Protein AF-A0A8T6FX88-F1 (afdb_monomer_lite)

pLDDT: mean 84.79, std 11.05, range [47.62, 97.31]

Foldseek 3Di:
DPPPDQAAAEAAALQLVVQLLLCVVVVHDPPDGHALVSSLVSSQVSLVLVQVLCVPLVVHHSVSYAYQHAHLQCLLVQVDPPQPDQDQRPRNRDQQADVVQAGSYPGHPVRGRFGNHNNRSLVVLLCCQVVVLDQEEEAEDLPDPPSSSVSRRVSNLVSCLVHHDPNRWYKHWDPPDPPDDFAPDKDFDPCLPSVVVSVVSCCVNSNCPPPPPDPPVCSGMTGIHTDPSNDDD

Sequence (233 aa):
KQDGKRVVIVYVTNGDAQTDVARALAELPANATPTPRQYLDGASVLQELALQVARSALGMEPEDVIFLSYSDGALHALTAEAPDEVVRSPYTEKDGLFDAGITPYRIARSGQGVPYSFNAILHDLNDVLVELNPSEIYLPSPASTDETVAAAGRLIARSLREVAPREARVFIYLQALEGQPSPDRRVPVTDPAAKQRALDMYAARIGRAGWPNLPAALLEEEGFWEFDYTRPM

Radius of gyration: 17.64 Å; chains: 1; bounding box: 46×43×43 Å

Structure (mmCIF, N/CA/C/O backbone):
data_AF-A0A8T6FX88-F1
#
_entry.id   AF-A0A8T6FX88-F1
#
loop_
_atom_site.group_PDB
_atom_site.id
_atom_site.type_symbol
_atom_site.label_atom_id
_atom_site.label_alt_id
_atom_site.label_comp_id
_atom_site.label_asym_id
_atom_site.label_entity_id
_atom_site.label_seq_id
_atom_site.pdbx_PDB_ins_code
_atom_site.Cartn_x
_atom_site.Cartn_y
_atom_site.Cartn_z
_atom_site.occupancy
_atom_site.B_iso_or_equiv
_atom_site.auth_seq_id
_atom_site.auth_comp_id
_atom_site.auth_asym_id
_atom_site.auth_atom_id
_atom_site.pdbx_PDB_model_num
ATOM 1 N N . LYS A 1 1 ? 2.200 -0.387 19.356 1.00 57.31 1 LYS A N 1
ATOM 2 C CA . LYS A 1 1 ? 0.928 -0.261 20.126 1.00 57.31 1 LYS A CA 1
ATOM 3 C C . LYS A 1 1 ? 0.728 1.198 20.520 1.00 57.31 1 LYS A C 1
ATOM 5 O O . LYS A 1 1 ? 1.595 1.724 21.204 1.00 57.31 1 LYS A O 1
ATOM 10 N N . GLN A 1 2 ? -0.369 1.833 20.115 1.00 61.84 2 GLN A N 1
ATOM 11 C CA . GLN A 1 2 ? -0.756 3.173 20.588 1.00 61.84 2 GLN A CA 1
ATOM 12 C C . GLN A 1 2 ? -2.042 3.042 21.406 1.00 61.84 2 GLN A C 1
ATOM 14 O O . GLN A 1 2 ? -2.942 2.312 20.999 1.00 61.84 2 GLN A O 1
ATOM 19 N N . ASP A 1 3 ? -2.098 3.659 22.587 1.00 72.06 3 ASP A N 1
ATOM 20 C CA . ASP A 1 3 ? -3.262 3.638 23.492 1.00 72.06 3 ASP A CA 1
ATOM 21 C C . ASP A 1 3 ? -3.831 2.235 23.782 1.00 72.06 3 ASP A C 1
ATOM 23 O O . ASP A 1 3 ? -5.036 2.022 23.889 1.00 72.06 3 ASP A O 1
ATOM 27 N N . GLY A 1 4 ? -2.948 1.234 23.869 1.00 80.25 4 GLY A N 1
ATOM 28 C CA . GLY A 1 4 ? -3.327 -0.165 24.093 1.00 80.25 4 GLY A CA 1
ATOM 29 C C . GLY A 1 4 ? -3.874 -0.896 22.860 1.00 80.25 4 GLY A C 1
ATOM 30 O O . GLY A 1 4 ? -4.076 -2.108 22.928 1.00 80.25 4 GLY A O 1
ATOM 31 N N . LYS A 1 5 ? -4.045 -0.216 21.720 1.00 86.31 5 LYS A N 1
ATOM 32 C CA . LYS A 1 5 ? -4.450 -0.824 20.446 1.00 86.31 5 LYS A CA 1
ATOM 33 C C . LYS A 1 5 ? -3.239 -1.355 19.673 1.00 86.31 5 LYS A C 1
ATOM 35 O O . LYS A 1 5 ? -2.158 -0.750 19.652 1.00 86.31 5 LYS A O 1
ATOM 40 N N . ARG A 1 6 ? -3.426 -2.504 19.019 1.00 91.81 6 ARG A N 1
ATOM 41 C CA . ARG A 1 6 ? -2.524 -2.998 17.972 1.00 91.81 6 ARG A CA 1
ATOM 42 C C . ARG A 1 6 ? -2.948 -2.354 16.654 1.00 91.81 6 ARG A C 1
ATOM 44 O O . ARG A 1 6 ? -4.130 -2.358 16.334 1.00 91.81 6 ARG A O 1
ATOM 51 N N . VAL A 1 7 ? -1.988 -1.795 15.930 1.00 92.56 7 VAL A N 1
ATOM 52 C CA . VAL A 1 7 ? -2.186 -1.217 14.598 1.00 92.56 7 VAL A CA 1
ATOM 53 C C . VAL A 1 7 ? -1.357 -2.055 13.646 1.00 92.56 7 VAL A C 1
ATOM 55 O O . VAL A 1 7 ? -0.213 -2.349 13.972 1.00 92.56 7 VAL A O 1
ATOM 58 N N . VAL A 1 8 ? -1.934 -2.438 12.512 1.00 95.44 8 VAL A N 1
ATOM 59 C CA . VAL A 1 8 ? -1.240 -3.172 11.452 1.00 95.44 8 VAL A CA 1
ATOM 60 C C . VAL A 1 8 ? -1.373 -2.367 10.166 1.00 95.44 8 VAL A C 1
ATOM 62 O O . VAL A 1 8 ? -2.465 -1.895 9.850 1.00 95.44 8 VAL A O 1
ATOM 65 N N . ILE A 1 9 ? -0.270 -2.186 9.443 1.00 95.25 9 ILE A N 1
ATOM 66 C CA . ILE A 1 9 ? -0.258 -1.537 8.128 1.00 95.25 9 ILE A CA 1
ATOM 67 C C . ILE A 1 9 ? -0.183 -2.621 7.061 1.00 95.25 9 ILE A C 1
ATOM 69 O O . ILE A 1 9 ? 0.695 -3.480 7.102 1.00 95.25 9 ILE A O 1
ATOM 73 N N . VAL A 1 10 ? -1.085 -2.550 6.086 1.00 95.56 10 VAL A N 1
ATOM 74 C CA . VAL A 1 10 ? -1.126 -3.475 4.954 1.00 95.56 10 VAL A CA 1
ATOM 75 C C . VAL A 1 10 ? -0.853 -2.685 3.682 1.00 95.56 10 VAL A C 1
ATOM 77 O O . VAL A 1 10 ? -1.676 -1.884 3.243 1.00 95.56 10 VAL A O 1
ATOM 80 N N . TYR A 1 11 ? 0.316 -2.910 3.093 1.00 94.69 11 TYR A N 1
ATOM 81 C CA . TYR A 1 11 ? 0.679 -2.387 1.785 1.00 94.69 11 TYR A CA 1
ATOM 82 C C . TYR A 1 11 ? 0.154 -3.336 0.712 1.00 94.69 11 TYR A C 1
ATOM 84 O O . TYR A 1 11 ? 0.596 -4.483 0.607 1.00 94.69 11 TYR A O 1
ATOM 92 N N . VAL A 1 12 ? -0.796 -2.854 -0.090 1.00 93.38 12 VAL A N 1
ATOM 93 C CA . VAL A 1 12 ? -1.315 -3.608 -1.239 1.00 93.38 12 VAL A CA 1
ATOM 94 C C . VAL A 1 12 ? -0.236 -3.727 -2.317 1.00 93.38 12 VAL A C 1
ATOM 96 O O . VAL A 1 12 ? -0.025 -4.810 -2.861 1.00 93.38 12 VAL A O 1
ATOM 99 N N . THR A 1 13 ? 0.485 -2.633 -2.578 1.00 91.56 13 THR A N 1
ATOM 100 C CA . THR A 1 13 ? 1.521 -2.553 -3.612 1.00 91.56 13 THR A CA 1
ATOM 101 C C . THR A 1 13 ? 2.896 -2.308 -3.010 1.00 91.56 13 THR A C 1
ATOM 103 O O . THR A 1 13 ? 3.023 -1.871 -1.866 1.00 91.56 13 THR A O 1
ATOM 106 N N . ASN A 1 14 ? 3.940 -2.571 -3.797 1.00 86.50 14 ASN A N 1
ATOM 107 C CA . ASN A 1 14 ? 5.327 -2.321 -3.392 1.00 86.50 14 ASN A CA 1
ATOM 108 C C . ASN A 1 14 ? 5.906 -1.004 -3.937 1.00 86.50 14 ASN A C 1
ATOM 110 O O . ASN A 1 14 ? 7.107 -0.771 -3.810 1.00 86.50 14 ASN A O 1
ATOM 114 N N . GLY A 1 15 ? 5.085 -0.153 -4.562 1.00 88.00 15 GLY A N 1
ATOM 115 C CA . GLY A 1 15 ? 5.553 1.092 -5.182 1.00 88.00 15 GLY A CA 1
ATOM 116 C C . GLY A 1 15 ? 6.482 0.868 -6.383 1.00 88.00 15 GLY A C 1
ATOM 117 O O . GLY A 1 15 ? 7.340 1.697 -6.677 1.00 88.00 15 GLY A O 1
ATOM 118 N N . ASP A 1 16 ? 6.339 -0.254 -7.087 1.00 89.81 16 ASP A N 1
ATOM 119 C CA . ASP A 1 16 ? 7.186 -0.649 -8.219 1.00 89.81 16 ASP A CA 1
ATOM 120 C C . ASP A 1 16 ? 6.867 0.090 -9.535 1.00 89.81 16 ASP A C 1
ATOM 122 O O . ASP A 1 16 ? 7.450 -0.222 -10.570 1.00 89.81 16 ASP A O 1
ATOM 126 N N . ALA A 1 17 ? 5.988 1.096 -9.494 1.00 91.12 17 ALA A N 1
ATOM 127 C CA . ALA A 1 17 ? 5.728 2.046 -10.580 1.00 91.12 17 ALA A CA 1
ATOM 128 C C . ALA A 1 17 ? 6.376 3.428 -10.349 1.00 91.12 17 ALA A C 1
ATOM 130 O O . ALA A 1 17 ? 6.278 4.323 -11.196 1.00 91.12 17 ALA A O 1
ATOM 131 N N . GLN A 1 18 ? 7.063 3.622 -9.215 1.00 89.81 18 GLN A N 1
ATOM 132 C CA . GLN A 1 18 ? 7.636 4.907 -8.809 1.00 89.81 18 GLN A CA 1
ATOM 133 C C . GLN A 1 18 ? 8.873 5.260 -9.647 1.00 89.81 18 GLN A C 1
ATOM 135 O O . GLN A 1 18 ? 10.020 4.981 -9.292 1.00 89.81 18 GLN A O 1
ATOM 140 N N . THR A 1 19 ? 8.628 5.892 -10.794 1.00 91.00 19 THR A N 1
ATOM 141 C CA . THR A 1 19 ? 9.655 6.182 -11.806 1.00 91.00 19 THR A CA 1
ATOM 142 C C . THR A 1 19 ? 10.763 7.081 -11.269 1.00 91.00 19 THR A C 1
ATOM 144 O O . THR A 1 19 ? 11.933 6.824 -11.545 1.00 91.00 19 THR A O 1
ATOM 147 N N . ASP A 1 20 ? 10.432 8.091 -10.468 1.00 88.19 20 ASP A N 1
ATOM 148 C CA . ASP A 1 20 ? 11.439 8.998 -9.910 1.00 88.19 20 ASP A CA 1
ATOM 149 C C . ASP A 1 20 ? 12.342 8.296 -8.893 1.00 88.19 20 ASP A C 1
ATOM 151 O O . ASP A 1 20 ? 13.548 8.532 -8.882 1.00 88.19 20 ASP A O 1
ATOM 155 N N . VAL A 1 21 ? 11.793 7.356 -8.117 1.00 88.62 21 VAL A N 1
ATOM 156 C CA . VAL A 1 21 ? 12.570 6.504 -7.205 1.00 88.62 21 VAL A CA 1
ATOM 157 C C . VAL A 1 21 ? 13.530 5.622 -7.993 1.00 88.62 21 VAL A C 1
ATOM 159 O O . VAL A 1 21 ? 14.729 5.604 -7.713 1.00 88.62 21 VAL A O 1
ATOM 162 N N . ALA A 1 22 ? 13.019 4.925 -9.010 1.00 91.94 22 ALA A N 1
ATOM 163 C CA . ALA A 1 22 ? 13.824 4.048 -9.851 1.00 91.94 22 ALA A CA 1
ATOM 164 C C . ALA A 1 22 ? 14.934 4.822 -10.586 1.00 91.94 22 ALA A C 1
ATOM 166 O O . ALA A 1 22 ? 16.070 4.353 -10.642 1.00 91.94 22 ALA A O 1
ATOM 167 N N . ARG A 1 23 ? 14.646 6.032 -11.091 1.00 91.62 23 ARG A N 1
ATOM 168 C CA . ARG A 1 23 ? 15.649 6.919 -11.703 1.00 91.62 23 ARG A CA 1
ATOM 169 C C . ARG A 1 23 ? 16.704 7.367 -10.706 1.00 91.62 23 ARG A C 1
ATOM 171 O O . ARG A 1 23 ? 17.888 7.253 -11.006 1.00 91.62 23 ARG A O 1
ATOM 178 N N . ALA A 1 24 ? 16.281 7.874 -9.549 1.00 88.25 24 ALA A N 1
ATOM 179 C CA . ALA A 1 24 ? 17.184 8.415 -8.542 1.00 88.25 24 ALA A CA 1
ATOM 180 C C . ALA A 1 24 ? 18.159 7.347 -8.033 1.00 88.25 24 ALA A C 1
ATOM 182 O O . ALA A 1 24 ? 19.357 7.601 -7.953 1.00 88.25 24 ALA A O 1
ATOM 183 N N . LEU A 1 25 ? 17.665 6.139 -7.748 1.00 89.25 25 LEU A N 1
ATOM 184 C CA . LEU A 1 25 ? 18.497 5.029 -7.273 1.00 89.25 25 LEU A CA 1
ATOM 185 C C . LEU A 1 25 ? 19.465 4.503 -8.333 1.00 89.25 25 LEU A C 1
ATOM 187 O O . LEU A 1 25 ? 20.544 4.031 -7.991 1.00 89.25 25 LEU A O 1
ATOM 191 N N . ALA A 1 26 ? 19.079 4.577 -9.603 1.00 92.25 26 ALA A N 1
ATOM 192 C CA . ALA A 1 26 ? 19.908 4.158 -10.723 1.00 92.25 26 ALA A CA 1
ATOM 193 C C . ALA A 1 26 ? 20.777 5.288 -11.304 1.00 92.25 26 ALA A C 1
ATOM 195 O O . ALA A 1 26 ? 21.390 5.090 -12.353 1.00 92.25 26 ALA A O 1
ATOM 196 N N . GLU A 1 27 ? 20.802 6.461 -10.659 1.00 92.56 27 GLU A N 1
ATOM 197 C CA . GLU A 1 27 ? 21.537 7.656 -11.100 1.00 92.56 27 GLU A CA 1
ATOM 198 C C . GLU A 1 27 ? 21.233 8.043 -12.560 1.00 92.56 27 GLU A C 1
ATOM 200 O O . GLU A 1 27 ? 22.089 8.506 -13.318 1.00 92.56 27 GLU A O 1
ATOM 205 N N . LEU A 1 28 ? 19.982 7.836 -12.974 1.00 91.88 28 LEU A N 1
ATOM 206 C CA . LEU A 1 28 ? 19.544 8.089 -14.337 1.00 91.88 28 LEU A CA 1
ATOM 207 C C . LEU A 1 28 ? 19.217 9.575 -14.561 1.00 91.88 28 LEU A C 1
ATOM 209 O O . LEU A 1 28 ? 18.658 10.232 -13.679 1.00 91.88 28 LEU A O 1
ATOM 213 N N . PRO A 1 29 ? 19.464 10.107 -15.772 1.00 92.38 29 PRO A N 1
ATOM 214 C CA . PRO A 1 29 ? 18.943 11.409 -16.176 1.00 92.38 29 PRO A CA 1
ATOM 215 C C . PRO A 1 29 ? 17.413 11.482 -16.050 1.00 92.38 29 PRO A C 1
ATOM 217 O O . PRO A 1 29 ? 16.716 10.489 -16.260 1.00 92.38 29 PRO A O 1
ATOM 220 N N . ALA A 1 30 ? 16.872 12.679 -15.803 1.00 87.06 30 ALA A N 1
ATOM 221 C CA . ALA A 1 30 ? 15.432 12.891 -15.595 1.00 87.06 30 ALA A CA 1
ATOM 222 C C . ALA A 1 30 ? 14.539 12.402 -16.756 1.00 87.06 30 ALA A C 1
ATOM 224 O O . ALA A 1 30 ? 13.380 12.059 -16.549 1.00 87.06 30 ALA A O 1
ATOM 225 N N . ASN A 1 31 ? 15.070 12.355 -17.980 1.00 91.44 31 ASN A N 1
ATOM 226 C CA . ASN A 1 31 ? 14.366 11.899 -19.179 1.00 91.44 31 ASN A CA 1
ATOM 227 C C . ASN A 1 31 ? 14.639 10.429 -19.547 1.00 91.44 31 ASN A C 1
ATOM 229 O O . ASN A 1 31 ? 14.061 9.934 -20.514 1.00 91.44 31 ASN A O 1
ATOM 233 N N . ALA A 1 32 ? 15.510 9.726 -18.822 1.00 95.44 32 ALA A N 1
ATOM 234 C CA . ALA A 1 32 ? 15.763 8.312 -19.072 1.00 95.44 32 ALA A CA 1
ATOM 235 C C . ALA A 1 32 ? 14.609 7.453 -18.533 1.00 95.44 32 ALA A C 1
ATOM 237 O O . ALA A 1 32 ? 13.958 7.801 -17.549 1.00 95.44 32 ALA A O 1
ATOM 238 N N . THR A 1 33 ? 14.336 6.322 -19.180 1.00 95.69 33 THR A N 1
ATOM 239 C CA . THR A 1 33 ? 13.329 5.360 -18.707 1.00 95.69 33 THR A CA 1
ATOM 240 C C . THR A 1 33 ? 14.034 4.281 -17.888 1.00 95.69 33 THR A C 1
ATOM 242 O O . THR A 1 33 ? 14.961 3.665 -18.423 1.00 95.69 33 THR A O 1
ATOM 245 N N . PRO A 1 34 ? 13.657 4.055 -16.617 1.00 96.81 34 PRO A N 1
ATOM 246 C CA . PRO A 1 34 ? 14.199 2.946 -15.846 1.00 96.81 34 PRO A CA 1
ATOM 247 C C . PRO A 1 34 ? 13.876 1.601 -16.497 1.00 96.81 34 PRO A C 1
ATOM 249 O O . PRO A 1 34 ? 12.818 1.401 -17.087 1.00 96.81 34 PRO A O 1
ATOM 252 N N . THR A 1 35 ? 14.801 0.664 -16.370 1.00 97.31 35 THR A N 1
ATOM 253 C CA . THR A 1 35 ? 14.600 -0.734 -16.746 1.00 97.31 35 THR A CA 1
ATOM 254 C C . THR A 1 35 ? 13.677 -1.435 -15.744 1.00 97.31 35 THR A C 1
ATOM 256 O O . THR A 1 35 ? 13.624 -1.035 -14.576 1.00 97.31 35 THR A O 1
ATOM 259 N N . PRO A 1 36 ? 13.039 -2.554 -16.131 1.00 95.31 36 PRO A N 1
ATOM 260 C CA . PRO A 1 36 ? 12.240 -3.363 -15.210 1.00 95.31 36 PRO A CA 1
ATOM 261 C C . PRO A 1 36 ? 12.973 -3.760 -13.926 1.00 95.31 36 PRO A C 1
ATOM 263 O O . PRO A 1 36 ? 12.398 -3.773 -12.838 1.00 95.31 36 PRO A O 1
ATOM 266 N N . ARG A 1 37 ? 14.281 -4.032 -14.027 1.00 94.62 37 ARG A N 1
ATOM 267 C CA . ARG A 1 37 ? 15.114 -4.349 -12.865 1.00 94.62 37 ARG A CA 1
ATOM 268 C C . ARG A 1 37 ? 15.248 -3.167 -11.904 1.00 94.62 37 ARG A C 1
ATOM 270 O O . ARG A 1 37 ? 15.166 -3.365 -10.700 1.00 94.62 37 ARG A O 1
ATOM 277 N N . GLN A 1 38 ? 15.411 -1.955 -12.424 1.00 95.38 38 GLN A N 1
ATOM 278 C CA . GLN A 1 38 ? 15.554 -0.748 -11.605 1.00 95.38 38 GLN A CA 1
ATOM 279 C C . GLN A 1 38 ? 14.252 -0.391 -10.875 1.00 95.38 38 GLN A C 1
ATOM 281 O O . GLN A 1 38 ? 14.307 0.075 -9.739 1.00 95.38 38 GLN A O 1
ATOM 286 N N . TYR A 1 39 ? 13.088 -0.674 -11.468 1.00 94.81 39 TYR A N 1
ATOM 287 C CA . TYR A 1 39 ? 11.805 -0.584 -10.761 1.00 94.81 39 TYR A CA 1
ATOM 288 C C . TYR A 1 39 ? 11.722 -1.562 -9.580 1.00 94.81 39 TYR A C 1
ATOM 290 O O . TYR A 1 39 ? 11.317 -1.175 -8.485 1.00 94.81 39 TYR A O 1
ATOM 298 N N . LEU A 1 40 ? 12.171 -2.808 -9.764 1.00 92.69 40 LEU A N 1
ATOM 299 C CA . LEU A 1 40 ? 12.218 -3.810 -8.690 1.00 92.69 40 LEU A CA 1
ATOM 300 C C . LEU A 1 40 ? 13.197 -3.440 -7.567 1.00 92.69 40 LEU A C 1
ATOM 302 O O . LEU A 1 40 ? 12.888 -3.618 -6.384 1.00 92.69 40 LEU A O 1
ATOM 306 N N . ASP A 1 41 ? 14.369 -2.913 -7.923 1.00 92.06 41 ASP A N 1
ATOM 307 C CA . ASP A 1 41 ? 15.344 -2.430 -6.944 1.00 92.06 41 ASP A CA 1
ATOM 308 C C . ASP A 1 41 ? 14.766 -1.234 -6.158 1.00 92.06 41 ASP A C 1
ATOM 310 O O . ASP A 1 41 ? 14.894 -1.177 -4.934 1.00 92.06 41 ASP A O 1
ATOM 314 N N . GLY A 1 42 ? 14.034 -0.334 -6.829 1.00 91.56 42 GLY A N 1
ATOM 315 C CA . GLY A 1 42 ? 13.312 0.767 -6.189 1.00 91.56 42 GLY A CA 1
ATOM 316 C C . GLY A 1 42 ? 12.232 0.311 -5.212 1.00 91.56 42 GLY A C 1
ATOM 317 O O . GLY A 1 42 ? 12.213 0.762 -4.067 1.00 91.56 42 GLY A O 1
ATOM 318 N N . ALA A 1 43 ? 11.394 -0.639 -5.618 1.00 91.56 43 ALA A N 1
ATOM 319 C CA . ALA A 1 43 ? 10.379 -1.237 -4.756 1.00 91.56 43 ALA A CA 1
ATOM 320 C C . ALA A 1 43 ? 10.990 -1.889 -3.504 1.00 91.56 43 ALA A C 1
ATOM 322 O O . ALA A 1 43 ? 10.487 -1.720 -2.396 1.00 91.56 43 ALA A O 1
ATOM 323 N N . SER A 1 44 ? 12.127 -2.576 -3.658 1.00 91.19 44 SER A N 1
ATOM 324 C CA . SER A 1 44 ? 12.849 -3.182 -2.531 1.00 91.19 44 SER A CA 1
ATOM 325 C C . SER A 1 44 ? 13.324 -2.127 -1.526 1.00 91.19 44 SER A C 1
ATOM 327 O O . SER A 1 44 ? 13.158 -2.301 -0.319 1.00 91.19 44 SER A O 1
ATOM 329 N N . VAL A 1 45 ? 13.855 -0.998 -2.010 1.00 90.75 45 VAL A N 1
ATOM 330 C CA . VAL A 1 45 ? 14.249 0.132 -1.152 1.00 90.75 45 VAL A CA 1
ATOM 331 C C . VAL A 1 45 ? 13.039 0.748 -0.445 1.00 90.75 45 VAL A C 1
ATOM 333 O O . VAL A 1 45 ? 13.147 1.117 0.725 1.00 90.75 45 VAL A O 1
ATOM 336 N N . LEU A 1 46 ? 11.890 0.847 -1.117 1.00 91.50 46 LEU A N 1
ATOM 337 C CA . LEU A 1 46 ? 10.654 1.354 -0.515 1.00 91.50 46 LEU A CA 1
ATOM 338 C C . LEU A 1 46 ? 10.126 0.430 0.591 1.00 91.50 46 LEU A C 1
ATOM 340 O O . LEU A 1 46 ? 9.711 0.933 1.633 1.00 91.50 46 LEU A O 1
ATOM 344 N N . GLN A 1 47 ? 10.200 -0.895 0.424 1.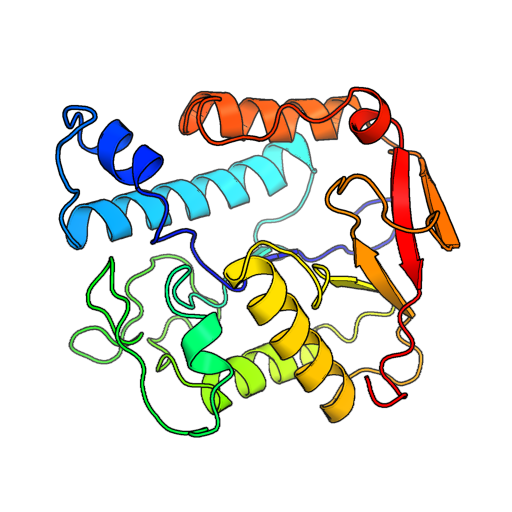00 92.06 47 GLN A N 1
ATOM 345 C CA . GLN A 1 47 ? 9.829 -1.847 1.481 1.00 92.06 47 GLN A CA 1
ATOM 346 C C . GLN A 1 47 ? 10.725 -1.706 2.718 1.00 92.06 47 GLN A C 1
ATOM 348 O O . GLN A 1 47 ? 10.232 -1.615 3.845 1.00 92.06 47 GLN A O 1
ATOM 353 N N . GLU A 1 48 ? 12.045 -1.650 2.518 1.00 92.19 48 GLU A N 1
ATOM 354 C CA . GLU A 1 48 ? 13.009 -1.463 3.609 1.00 92.19 48 GLU A CA 1
ATOM 355 C C . GLU A 1 48 ? 12.766 -0.138 4.345 1.00 92.19 48 GLU A C 1
ATOM 357 O O . GLU A 1 48 ? 12.765 -0.094 5.578 1.00 92.19 48 GLU A O 1
ATOM 362 N N . LEU A 1 49 ? 12.491 0.931 3.596 1.00 92.06 49 LEU A N 1
ATOM 363 C CA . LEU A 1 49 ? 12.164 2.240 4.147 1.00 92.06 49 LEU A CA 1
ATOM 364 C C . LEU A 1 49 ? 10.851 2.225 4.935 1.00 92.06 49 LEU A C 1
ATOM 366 O O . LEU A 1 49 ? 10.808 2.768 6.035 1.00 92.06 49 LEU A O 1
ATOM 370 N N . ALA A 1 50 ? 9.802 1.589 4.417 1.00 93.12 50 ALA A N 1
ATOM 371 C CA . ALA A 1 50 ? 8.517 1.474 5.099 1.00 93.12 50 ALA A CA 1
ATOM 372 C C . ALA A 1 50 ? 8.652 0.753 6.451 1.00 93.12 50 ALA A C 1
ATOM 374 O O . ALA A 1 50 ? 8.110 1.222 7.453 1.00 93.12 50 ALA A O 1
ATOM 375 N N . LEU A 1 51 ? 9.444 -0.322 6.515 1.00 94.50 51 LEU A N 1
ATOM 376 C CA . LEU A 1 51 ? 9.769 -0.999 7.775 1.00 94.50 51 LEU A CA 1
ATOM 377 C C . LEU A 1 51 ? 10.592 -0.118 8.718 1.00 94.50 51 LEU A C 1
ATOM 379 O O . LEU A 1 51 ? 10.339 -0.085 9.925 1.00 94.50 51 LEU A O 1
ATOM 383 N N . GLN A 1 52 ? 11.566 0.621 8.184 1.00 94.38 52 GLN A N 1
ATOM 384 C CA . GLN A 1 52 ? 12.366 1.548 8.979 1.00 94.38 52 GLN A CA 1
ATOM 385 C C . GLN A 1 52 ? 11.500 2.668 9.569 1.00 94.38 52 GLN A C 1
ATOM 387 O O . GLN A 1 52 ? 11.645 2.993 10.744 1.00 94.38 52 GLN A O 1
ATOM 392 N N . VAL A 1 53 ? 10.579 3.233 8.787 1.00 92.88 53 VAL A N 1
ATOM 393 C CA . VAL A 1 53 ? 9.622 4.254 9.233 1.00 92.88 53 VAL A CA 1
ATOM 394 C C . VAL A 1 53 ? 8.699 3.691 10.309 1.00 92.88 53 VAL A C 1
ATOM 396 O O . VAL A 1 53 ? 8.550 4.310 11.365 1.00 92.88 53 VAL A O 1
ATOM 399 N N . ALA A 1 54 ? 8.131 2.504 10.084 1.00 92.88 54 ALA A N 1
ATOM 400 C CA . ALA A 1 54 ? 7.272 1.835 11.055 1.00 92.88 54 ALA A CA 1
ATOM 401 C C . ALA A 1 54 ? 7.982 1.688 12.412 1.00 92.88 54 ALA A C 1
ATOM 403 O O . ALA A 1 54 ? 7.447 2.093 13.445 1.00 92.88 54 ALA A O 1
ATOM 404 N N . ARG A 1 55 ? 9.238 1.231 12.405 1.00 93.56 55 ARG A N 1
ATOM 405 C CA . ARG A 1 55 ? 10.037 1.062 13.624 1.00 93.56 55 ARG A CA 1
ATOM 406 C C . ARG A 1 55 ? 10.461 2.385 14.258 1.00 93.56 55 ARG A C 1
ATOM 408 O O . ARG A 1 55 ? 10.266 2.595 15.452 1.00 93.56 55 ARG A O 1
ATOM 415 N N . SER A 1 56 ? 11.099 3.259 13.486 1.00 92.75 56 SER A N 1
ATOM 416 C CA . SER A 1 56 ? 11.817 4.425 14.014 1.00 92.75 56 SER A CA 1
ATOM 417 C C . SER A 1 56 ? 10.933 5.646 14.238 1.00 92.75 56 SER A C 1
ATOM 419 O O . SER A 1 56 ? 11.237 6.451 15.117 1.00 92.75 56 SER A O 1
ATOM 421 N N . ALA A 1 57 ? 9.862 5.805 13.460 1.00 91.44 57 ALA A N 1
ATOM 422 C CA . ALA A 1 57 ? 8.960 6.945 13.585 1.00 91.44 57 ALA A CA 1
ATOM 423 C C . ALA A 1 57 ? 7.665 6.580 14.314 1.00 91.44 57 ALA A C 1
ATOM 425 O O . ALA A 1 57 ? 7.204 7.371 15.134 1.00 91.44 57 ALA A O 1
ATOM 426 N N . LEU A 1 58 ? 7.106 5.394 14.046 1.00 89.75 58 LEU A N 1
ATOM 427 C CA . LEU A 1 58 ? 5.775 5.005 14.531 1.00 89.75 58 LEU A CA 1
ATOM 428 C C . LEU A 1 58 ? 5.801 4.046 15.733 1.00 89.75 58 LEU A C 1
ATOM 430 O O . LEU A 1 58 ? 4.754 3.788 16.327 1.00 89.75 58 LEU A O 1
ATOM 434 N N . GLY A 1 59 ? 6.973 3.526 16.117 1.00 91.25 59 GLY A N 1
ATOM 435 C CA . GLY A 1 59 ? 7.105 2.584 17.235 1.00 91.25 59 GLY A CA 1
ATOM 436 C C . GLY A 1 59 ? 6.346 1.270 17.008 1.00 91.25 59 GLY A C 1
ATOM 437 O O . GLY A 1 59 ? 5.775 0.707 17.946 1.00 91.25 59 GLY A O 1
ATOM 438 N N . MET A 1 60 ? 6.274 0.831 15.752 1.00 92.25 60 MET A N 1
ATOM 439 C CA . MET A 1 60 ? 5.659 -0.425 15.333 1.00 92.25 60 MET A CA 1
ATOM 440 C C . MET A 1 60 ? 6.712 -1.523 15.201 1.00 92.25 60 MET A C 1
ATOM 442 O O . MET A 1 60 ? 7.865 -1.254 14.855 1.00 92.25 60 MET A O 1
ATOM 446 N N . GLU A 1 61 ? 6.298 -2.763 15.440 1.00 91.25 61 GLU A N 1
ATOM 447 C CA . GLU A 1 61 ? 7.147 -3.924 15.188 1.00 91.25 61 GLU A CA 1
ATOM 448 C C . GLU A 1 61 ? 7.083 -4.322 13.704 1.00 91.25 61 GLU A C 1
ATOM 450 O O . GLU A 1 61 ? 6.068 -4.074 13.047 1.00 91.25 61 GLU A O 1
ATOM 455 N N . PRO A 1 62 ? 8.131 -4.954 13.142 1.00 89.19 62 PRO A N 1
ATOM 456 C CA . PRO A 1 62 ? 8.122 -5.388 11.743 1.00 89.19 62 PRO A CA 1
ATOM 457 C C . PRO A 1 62 ? 6.952 -6.319 11.389 1.00 89.19 62 PRO A C 1
ATOM 459 O O . PRO A 1 62 ? 6.434 -6.254 10.281 1.00 89.19 62 PRO A O 1
ATOM 462 N N . GLU A 1 63 ? 6.506 -7.150 12.334 1.00 90.88 63 GLU A N 1
ATOM 463 C CA . GLU A 1 63 ? 5.342 -8.043 12.197 1.00 90.88 63 GLU A CA 1
ATOM 464 C C . GLU A 1 63 ? 3.984 -7.324 12.133 1.00 90.88 63 GLU A C 1
ATOM 466 O O . GLU A 1 63 ? 2.975 -7.936 11.784 1.00 90.88 63 GLU A O 1
ATOM 471 N N . ASP A 1 64 ? 3.943 -6.027 12.441 1.00 93.75 64 ASP A N 1
ATOM 472 C CA . ASP A 1 64 ? 2.765 -5.176 12.265 1.00 93.75 64 ASP A CA 1
ATOM 473 C C . ASP A 1 64 ? 2.741 -4.499 10.876 1.00 93.75 64 ASP A C 1
ATOM 475 O O . ASP A 1 64 ? 1.909 -3.625 10.622 1.00 93.75 64 ASP A O 1
ATOM 479 N N . VAL A 1 65 ? 3.638 -4.884 9.961 1.00 95.00 65 VAL A N 1
ATOM 480 C CA . VAL A 1 65 ? 3.682 -4.386 8.580 1.00 95.00 65 VAL A CA 1
ATOM 481 C C . VAL A 1 65 ? 3.627 -5.552 7.598 1.00 95.00 65 VAL A C 1
ATOM 483 O O . VAL A 1 65 ? 4.520 -6.394 7.549 1.00 95.00 65 VAL A O 1
ATOM 486 N N . ILE A 1 66 ? 2.582 -5.582 6.775 1.00 94.88 66 ILE A N 1
ATOM 487 C CA . ILE A 1 66 ? 2.320 -6.645 5.804 1.00 94.88 66 ILE A CA 1
ATOM 488 C C . ILE A 1 66 ? 2.431 -6.072 4.392 1.00 94.88 66 ILE A C 1
ATOM 490 O O . ILE A 1 66 ? 1.807 -5.061 4.083 1.00 94.88 66 ILE A O 1
ATOM 494 N N . PHE A 1 67 ? 3.177 -6.750 3.520 1.00 93.69 67 PHE A N 1
ATOM 495 C CA . PHE A 1 67 ? 3.242 -6.445 2.089 1.00 93.69 67 PHE A CA 1
ATOM 496 C C . PHE A 1 67 ? 2.562 -7.557 1.292 1.00 93.69 67 PHE A C 1
ATOM 498 O O . PHE A 1 67 ? 3.024 -8.703 1.302 1.00 93.69 67 PHE A O 1
ATOM 505 N N . LEU A 1 68 ? 1.490 -7.216 0.577 1.00 92.81 68 LEU A N 1
ATOM 506 C CA . LEU A 1 68 ? 0.786 -8.144 -0.316 1.00 92.81 68 LEU A CA 1
ATOM 507 C C . LEU A 1 68 ? 1.502 -8.317 -1.660 1.00 92.81 68 LEU A C 1
ATOM 509 O O . LEU A 1 68 ? 1.352 -9.336 -2.317 1.00 92.81 68 LEU A O 1
ATOM 513 N N . SER A 1 69 ? 2.364 -7.364 -2.020 1.00 90.81 69 SER A N 1
ATOM 514 C CA . SER A 1 69 ? 3.264 -7.448 -3.174 1.00 90.81 69 SER A CA 1
ATOM 515 C C . SER A 1 69 ? 2.621 -7.445 -4.564 1.00 90.81 69 SER A C 1
ATOM 517 O O . SER A 1 69 ? 3.223 -7.935 -5.524 1.00 90.81 69 SER A O 1
ATOM 519 N N . TYR A 1 70 ? 1.448 -6.825 -4.700 1.00 91.25 70 TYR A N 1
ATOM 520 C CA . TYR A 1 70 ? 0.846 -6.551 -6.006 1.00 91.25 70 TYR A CA 1
ATOM 521 C C . TYR A 1 70 ? 1.520 -5.355 -6.692 1.00 91.25 70 TYR A C 1
ATOM 523 O O . TYR A 1 70 ? 2.171 -4.527 -6.047 1.00 91.25 70 TYR A O 1
ATOM 531 N N . SER A 1 71 ? 1.387 -5.261 -8.016 1.00 88.75 71 SER A N 1
ATOM 532 C CA . SER A 1 71 ? 2.026 -4.179 -8.769 1.00 88.75 71 SER A CA 1
ATOM 533 C C . SER A 1 71 ? 1.242 -2.868 -8.690 1.00 88.75 71 SER A C 1
ATOM 535 O O . SER A 1 71 ? 0.031 -2.828 -8.912 1.00 88.75 71 SER A O 1
ATOM 537 N N . ASP A 1 72 ? 1.967 -1.780 -8.442 1.00 86.62 72 ASP A N 1
ATOM 538 C CA . ASP A 1 72 ? 1.453 -0.417 -8.288 1.00 86.62 72 ASP A CA 1
ATOM 539 C C . ASP A 1 72 ? 0.841 0.133 -9.588 1.00 86.62 72 ASP A C 1
ATOM 541 O O . ASP A 1 72 ? -0.180 0.817 -9.581 1.00 86.62 72 ASP A O 1
ATOM 545 N N . GLY A 1 73 ? 1.412 -0.249 -10.733 1.00 82.12 73 GLY A N 1
ATOM 546 C CA . GLY A 1 73 ? 0.955 0.173 -12.061 1.00 82.12 73 GLY A CA 1
ATOM 547 C C . GLY A 1 73 ? -0.185 -0.656 -12.653 1.00 82.12 73 GLY A C 1
ATOM 548 O O . GLY A 1 73 ? -0.675 -0.323 -13.729 1.00 82.12 73 GLY A O 1
ATOM 549 N N . ALA A 1 74 ? -0.581 -1.746 -11.993 1.00 86.25 74 ALA A N 1
ATOM 550 C CA . ALA A 1 74 ? -1.504 -2.733 -12.553 1.00 86.25 74 ALA A CA 1
ATOM 551 C C . ALA A 1 74 ? -2.785 -2.927 -11.730 1.00 86.25 74 ALA A C 1
ATOM 553 O O . ALA A 1 74 ? -3.685 -3.621 -12.194 1.00 86.25 74 ALA A O 1
ATOM 554 N N . LEU A 1 75 ? -2.911 -2.307 -10.547 1.00 89.12 75 LEU A N 1
ATOM 555 C CA . LEU A 1 75 ? -4.088 -2.494 -9.687 1.00 89.12 75 LEU A CA 1
ATOM 556 C C . LEU A 1 75 ? -5.415 -2.198 -10.393 1.00 89.12 75 LEU A C 1
ATOM 558 O O . LEU A 1 75 ? -6.390 -2.912 -10.184 1.00 89.12 75 LEU A O 1
ATOM 562 N N . HIS A 1 76 ? -5.459 -1.174 -11.244 1.00 87.38 76 HIS A N 1
ATOM 563 C CA . HIS A 1 76 ? -6.667 -0.822 -11.988 1.00 87.38 76 HIS A CA 1
ATOM 564 C C . HIS A 1 76 ? -7.114 -1.946 -12.932 1.00 87.38 76 HIS A C 1
ATOM 566 O O . HIS A 1 76 ? -8.301 -2.265 -12.992 1.00 87.38 76 HIS A O 1
ATOM 572 N N . ALA A 1 77 ? -6.168 -2.609 -13.600 1.00 86.75 77 ALA A N 1
ATOM 573 C CA . ALA A 1 77 ? -6.446 -3.749 -14.465 1.00 86.75 77 ALA A CA 1
ATOM 574 C C . ALA A 1 77 ? -6.949 -4.961 -13.665 1.00 86.75 77 ALA A C 1
ATOM 576 O O . ALA A 1 77 ? -7.792 -5.703 -14.160 1.00 86.75 77 ALA A O 1
ATOM 577 N N . LEU A 1 78 ? -6.537 -5.104 -12.398 1.00 86.44 78 LEU A N 1
ATOM 578 C CA . LEU A 1 78 ? -7.088 -6.124 -11.499 1.00 86.44 78 LEU A CA 1
ATOM 579 C C . LEU A 1 78 ? -8.548 -5.857 -11.120 1.00 86.44 78 LEU A C 1
ATOM 581 O O . LEU A 1 78 ? -9.191 -6.752 -10.599 1.00 86.44 78 LEU A O 1
ATOM 585 N N . THR A 1 79 ? -9.091 -4.659 -11.353 1.00 81.88 79 THR A N 1
ATOM 586 C CA . THR A 1 79 ? -10.514 -4.372 -11.084 1.00 81.88 79 THR A CA 1
ATOM 587 C C . THR A 1 79 ? -11.443 -4.690 -12.260 1.00 81.88 79 THR A C 1
ATOM 589 O O . THR A 1 79 ? -12.652 -4.492 -12.140 1.00 81.88 79 THR A O 1
ATOM 592 N N . ALA A 1 80 ? -10.903 -5.169 -13.387 1.00 74.12 80 ALA A N 1
ATOM 593 C CA . ALA A 1 80 ? -11.658 -5.462 -14.603 1.00 74.12 80 ALA A CA 1
ATOM 594 C C . ALA A 1 80 ? -12.425 -6.803 -14.541 1.00 74.12 80 ALA A C 1
ATOM 596 O O . ALA A 1 80 ? -12.150 -7.663 -13.711 1.00 74.12 80 ALA A O 1
ATOM 597 N N . GLU A 1 81 ? -13.387 -6.986 -15.455 1.00 64.62 81 GLU A N 1
ATOM 598 C CA . GLU A 1 81 ? -14.381 -8.081 -15.494 1.00 64.62 81 GLU A CA 1
ATOM 599 C C . GLU A 1 81 ? -13.818 -9.510 -15.705 1.00 64.62 81 GLU A C 1
ATOM 601 O O . GLU A 1 81 ? -14.592 -10.458 -15.846 1.00 64.62 81 GLU A O 1
ATOM 606 N N . ALA A 1 82 ? -12.494 -9.695 -15.714 1.00 81.12 82 ALA A N 1
ATOM 607 C CA . ALA A 1 82 ? -11.828 -10.980 -15.929 1.00 81.12 82 ALA A CA 1
ATOM 608 C C . ALA A 1 82 ? -11.113 -11.453 -14.643 1.00 81.12 82 ALA A C 1
ATOM 610 O O . ALA A 1 82 ? -9.934 -11.163 -14.440 1.00 81.12 82 ALA A O 1
ATOM 611 N N . PRO A 1 83 ? -11.805 -12.189 -13.752 1.00 81.06 83 PRO A N 1
ATOM 612 C CA . PRO A 1 83 ? -11.338 -12.415 -12.384 1.00 81.06 83 PRO A CA 1
ATOM 613 C C . PRO A 1 83 ? -10.064 -13.276 -12.267 1.00 81.06 83 PRO A C 1
ATOM 615 O O . PRO A 1 83 ? -9.304 -13.128 -11.308 1.00 81.06 83 PRO A O 1
ATOM 618 N N . ASP A 1 84 ? -9.821 -14.147 -13.249 1.00 86.81 84 ASP A N 1
ATOM 619 C CA . ASP A 1 84 ? -8.666 -15.055 -13.302 1.00 86.81 84 ASP A CA 1
ATOM 620 C C . ASP A 1 84 ? -7.588 -14.604 -14.300 1.00 86.81 84 ASP A C 1
ATOM 622 O O . ASP A 1 84 ? -6.572 -15.284 -14.467 1.00 86.81 84 ASP A O 1
ATOM 626 N N . GLU A 1 85 ? -7.792 -13.481 -14.996 1.00 90.19 85 GLU A N 1
ATOM 627 C CA . GLU A 1 85 ? -6.787 -12.974 -15.924 1.00 90.19 85 GLU A CA 1
ATOM 628 C C . GLU A 1 85 ? -5.570 -12.470 -15.147 1.00 90.19 85 GLU A C 1
ATOM 630 O O . GLU A 1 85 ? -5.669 -11.657 -14.225 1.00 90.19 85 GLU A O 1
ATOM 635 N N . VAL A 1 86 ? -4.405 -12.987 -15.529 1.00 91.25 86 VAL A N 1
ATOM 636 C CA . VAL A 1 86 ? -3.130 -12.598 -14.943 1.00 91.25 86 VAL A CA 1
ATOM 637 C C . VAL A 1 86 ? -2.600 -11.376 -15.685 1.00 91.25 86 VAL A C 1
ATOM 639 O O . VAL A 1 86 ? -2.308 -11.427 -16.881 1.00 91.25 86 VAL A O 1
ATOM 642 N N . VAL A 1 87 ? -2.445 -10.277 -14.956 1.00 91.25 87 VAL A N 1
ATOM 643 C CA . VAL A 1 87 ? -1.980 -8.997 -15.481 1.00 91.25 87 VAL A CA 1
ATOM 644 C C . VAL A 1 87 ? -0.469 -8.879 -15.335 1.00 91.25 87 VAL A C 1
ATOM 646 O O . VAL A 1 87 ? 0.098 -9.051 -14.258 1.00 91.25 87 VAL A O 1
ATOM 649 N N . ARG A 1 88 ? 0.200 -8.492 -16.420 1.00 91.94 88 ARG A N 1
ATOM 650 C CA . ARG A 1 88 ? 1.623 -8.152 -16.395 1.00 91.94 88 ARG A CA 1
ATOM 651 C C . ARG A 1 88 ? 1.808 -6.673 -16.061 1.00 91.94 88 ARG A C 1
ATOM 653 O O . ARG A 1 88 ? 1.231 -5.809 -16.715 1.00 91.94 88 ARG A O 1
ATOM 660 N N . SER A 1 89 ? 2.647 -6.378 -15.073 1.00 91.56 89 SER A N 1
ATOM 661 C CA . SER A 1 89 ? 3.043 -5.016 -14.718 1.00 91.56 89 SER A CA 1
ATOM 662 C C . SER A 1 89 ? 3.696 -4.315 -15.914 1.00 91.56 89 SER A C 1
ATOM 664 O O . SER A 1 89 ? 4.643 -4.865 -16.483 1.00 91.56 89 SER A O 1
ATOM 666 N N . PRO A 1 90 ? 3.273 -3.090 -16.273 1.00 92.25 90 PRO A N 1
ATOM 667 C CA . PRO A 1 90 ? 3.904 -2.335 -17.354 1.00 92.25 90 PRO A CA 1
ATOM 668 C C . PRO A 1 90 ? 5.304 -1.812 -16.992 1.00 92.25 90 PRO A C 1
ATOM 670 O O . PRO A 1 90 ? 6.041 -1.402 -17.883 1.00 92.25 90 PRO A O 1
ATOM 673 N N . TYR A 1 91 ? 5.681 -1.827 -15.707 1.00 93.12 91 TYR A N 1
ATOM 674 C CA . TYR A 1 91 ? 6.956 -1.289 -15.223 1.00 93.12 91 TYR A CA 1
ATOM 675 C C . TYR A 1 91 ? 7.988 -2.385 -14.986 1.00 93.12 91 TYR A C 1
ATOM 677 O O . TYR A 1 91 ? 9.098 -2.330 -15.507 1.00 93.12 91 TYR A O 1
ATOM 685 N N . THR A 1 92 ? 7.620 -3.404 -14.210 1.00 92.06 92 THR A N 1
ATOM 686 C CA . THR A 1 92 ? 8.530 -4.505 -13.864 1.00 92.06 92 THR A CA 1
ATOM 687 C C . THR A 1 92 ? 8.468 -5.650 -14.864 1.00 92.06 92 THR A C 1
ATOM 689 O O . THR A 1 92 ? 9.299 -6.559 -14.810 1.00 92.06 92 THR A O 1
ATOM 692 N N . GLU A 1 93 ? 7.490 -5.624 -15.774 1.00 92.19 93 GLU A N 1
ATOM 693 C CA . GLU A 1 93 ? 7.202 -6.707 -16.706 1.00 92.19 93 GLU A CA 1
ATOM 694 C C . GLU A 1 93 ? 6.958 -8.057 -16.005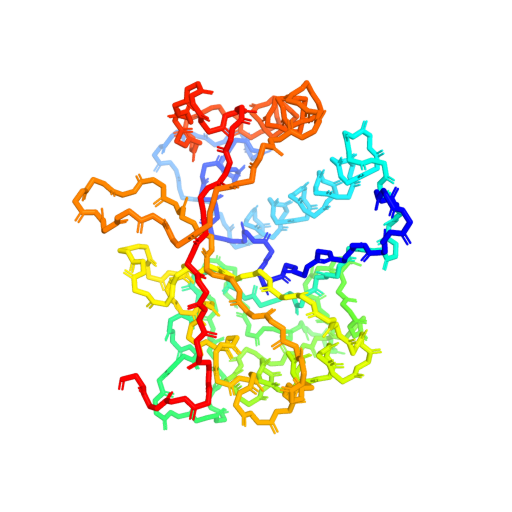 1.00 92.19 93 GLU A C 1
ATOM 696 O O . GLU A 1 93 ? 7.159 -9.116 -16.604 1.00 92.19 93 GLU A O 1
ATOM 701 N N . LYS A 1 94 ? 6.539 -8.035 -14.735 1.00 89.88 94 LYS A N 1
ATOM 702 C CA . LYS A 1 94 ? 6.218 -9.220 -13.931 1.00 89.88 94 LYS A CA 1
ATOM 703 C C . LYS A 1 94 ? 4.721 -9.381 -13.771 1.00 89.88 94 LYS A C 1
ATOM 705 O O . LYS A 1 94 ? 3.985 -8.404 -13.775 1.00 89.88 94 LYS A O 1
ATOM 710 N N . ASP A 1 95 ? 4.296 -10.616 -13.597 1.00 87.62 95 ASP A N 1
ATOM 711 C CA . ASP A 1 95 ? 2.910 -11.026 -13.382 1.00 87.62 95 ASP A CA 1
ATOM 712 C C . ASP A 1 95 ? 2.675 -11.565 -11.958 1.00 87.62 95 ASP A C 1
ATOM 714 O O . ASP A 1 95 ? 1.675 -12.223 -11.682 1.00 87.62 95 ASP A O 1
ATOM 718 N N . GLY A 1 96 ? 3.624 -11.293 -11.057 1.00 78.56 96 GLY A N 1
ATOM 719 C CA . GLY A 1 96 ? 3.618 -11.753 -9.672 1.00 78.56 96 GLY A CA 1
ATOM 720 C C . GLY A 1 96 ? 4.346 -13.074 -9.434 1.00 78.56 96 GLY A C 1
ATOM 721 O O . GLY A 1 96 ? 4.618 -13.417 -8.281 1.00 78.56 96 GLY A O 1
ATOM 722 N N . LEU A 1 97 ? 4.769 -13.762 -10.499 1.00 75.44 97 LEU A N 1
ATOM 723 C CA . LEU A 1 97 ? 5.573 -14.978 -10.436 1.00 75.44 97 LEU A CA 1
ATOM 724 C C . LEU A 1 97 ? 6.964 -14.733 -11.056 1.00 75.44 97 LEU A C 1
ATOM 726 O O . LEU A 1 97 ? 7.098 -14.276 -12.189 1.00 75.44 97 LEU A O 1
ATOM 730 N N . PHE A 1 98 ? 8.041 -15.026 -10.323 1.00 67.19 98 PHE A N 1
ATOM 731 C CA . PHE A 1 98 ? 9.364 -15.242 -10.928 1.00 67.19 98 PHE A CA 1
ATOM 732 C C . PHE A 1 98 ? 9.503 -16.686 -11.418 1.00 67.19 98 PHE A C 1
ATOM 734 O O . PHE A 1 98 ? 8.685 -17.554 -11.100 1.00 67.19 98 PHE A O 1
ATOM 741 N N . ASP A 1 99 ? 10.598 -16.963 -12.133 1.00 58.44 99 ASP A N 1
ATOM 742 C CA . ASP A 1 99 ? 11.052 -18.330 -12.375 1.00 58.44 99 ASP A CA 1
ATOM 743 C C . ASP A 1 99 ? 11.080 -19.103 -11.042 1.00 58.44 99 ASP A C 1
ATOM 745 O O . ASP A 1 99 ? 11.641 -18.633 -10.051 1.00 58.44 99 ASP A O 1
ATOM 749 N N . ALA A 1 100 ? 10.442 -20.277 -11.024 1.00 61.19 100 ALA A N 1
ATOM 750 C CA . ALA A 1 100 ? 10.202 -21.123 -9.846 1.00 61.19 100 ALA A CA 1
ATOM 751 C C . ALA A 1 100 ? 9.118 -20.657 -8.842 1.00 61.19 100 ALA A C 1
ATOM 753 O O . ALA A 1 100 ? 9.039 -21.216 -7.750 1.00 61.19 100 ALA A O 1
ATOM 754 N N . GLY A 1 101 ? 8.248 -19.703 -9.198 1.00 66.31 101 GLY A N 1
ATOM 755 C CA . GLY A 1 101 ? 7.071 -19.348 -8.384 1.00 66.31 101 GLY A CA 1
ATOM 756 C C . GLY A 1 101 ? 7.396 -18.536 -7.127 1.00 66.31 101 GLY A C 1
ATOM 757 O O . GLY A 1 101 ? 6.656 -18.568 -6.147 1.00 66.31 101 GLY A O 1
ATOM 758 N N . ILE A 1 102 ? 8.522 -17.823 -7.137 1.00 69.31 102 ILE A N 1
ATOM 759 C CA . ILE A 1 102 ? 8.962 -16.957 -6.038 1.00 69.31 102 ILE A CA 1
ATOM 760 C C . ILE A 1 102 ? 8.500 -15.521 -6.324 1.00 69.31 102 ILE A C 1
ATOM 762 O O . ILE A 1 102 ? 8.346 -15.122 -7.477 1.00 69.31 102 ILE A O 1
ATOM 766 N N . THR A 1 103 ? 8.245 -14.738 -5.280 1.00 73.06 103 THR A N 1
ATOM 767 C CA . THR A 1 103 ? 7.927 -13.312 -5.420 1.00 73.06 103 THR A CA 1
ATOM 768 C C . THR A 1 103 ? 9.166 -12.513 -5.867 1.00 73.06 103 THR A C 1
ATOM 770 O O . THR A 1 103 ? 10.284 -12.840 -5.457 1.00 73.06 103 THR A O 1
ATOM 773 N N . PRO A 1 104 ? 9.008 -11.438 -6.669 1.00 69.19 104 PRO A N 1
ATOM 774 C CA . PRO A 1 104 ? 10.096 -10.497 -6.963 1.00 69.19 104 PRO A CA 1
ATOM 775 C C . PRO A 1 104 ? 10.721 -9.859 -5.723 1.00 69.19 104 PRO A C 1
ATOM 777 O O . PRO A 1 104 ? 11.839 -9.342 -5.780 1.00 69.19 104 PRO A O 1
ATOM 780 N N . TYR A 1 105 ? 9.948 -9.798 -4.642 1.00 78.62 105 TYR A N 1
ATOM 781 C CA . TYR A 1 105 ? 10.207 -8.919 -3.520 1.00 78.62 105 TYR A CA 1
ATOM 782 C C . TYR A 1 105 ? 10.664 -9.727 -2.318 1.00 78.62 105 TYR A C 1
ATOM 784 O O . TYR A 1 105 ? 10.123 -10.784 -2.005 1.00 78.62 105 TYR A O 1
ATOM 792 N N . ARG A 1 106 ? 11.670 -9.202 -1.617 1.00 72.31 106 ARG A N 1
ATOM 793 C CA . ARG A 1 106 ? 12.263 -9.873 -0.455 1.00 72.31 106 ARG A CA 1
ATOM 794 C C . ARG A 1 106 ? 11.257 -10.039 0.688 1.00 72.31 106 ARG A C 1
ATOM 796 O O . ARG A 1 106 ? 11.396 -10.963 1.484 1.00 72.31 106 ARG A O 1
ATOM 803 N N . ILE A 1 107 ? 10.283 -9.136 0.779 1.00 77.56 107 ILE A N 1
ATOM 804 C CA . ILE A 1 107 ? 9.313 -9.070 1.868 1.00 77.56 107 ILE A CA 1
ATOM 805 C C . ILE A 1 107 ? 7.923 -9.203 1.251 1.00 77.56 107 ILE A C 1
ATOM 807 O O . ILE A 1 107 ? 7.401 -8.263 0.663 1.00 77.56 107 ILE A O 1
ATOM 811 N N . ALA A 1 108 ? 7.338 -10.392 1.348 1.00 77.44 108 ALA A N 1
ATOM 812 C CA . ALA A 1 108 ? 5.976 -10.664 0.907 1.00 77.44 108 ALA A CA 1
ATOM 813 C C . ALA A 1 108 ? 5.301 -11.585 1.916 1.00 77.44 108 ALA A C 1
ATOM 815 O O . ALA A 1 108 ? 5.947 -12.497 2.436 1.00 77.44 108 ALA A O 1
ATOM 816 N N . ARG A 1 109 ? 4.008 -11.368 2.170 1.00 78.56 109 ARG A N 1
ATOM 817 C CA . ARG A 1 109 ? 3.239 -12.130 3.165 1.00 78.56 109 ARG A CA 1
ATOM 818 C C . ARG A 1 109 ? 3.341 -13.644 2.968 1.00 78.56 109 ARG A C 1
ATOM 820 O O . ARG A 1 109 ? 3.602 -14.364 3.923 1.00 78.56 109 ARG A O 1
ATOM 827 N N . SER A 1 110 ? 3.147 -14.121 1.743 1.00 68.31 110 SER A N 1
ATOM 828 C CA . SER A 1 110 ? 3.156 -15.553 1.432 1.00 68.31 110 SER A CA 1
ATOM 829 C C . SER A 1 110 ? 4.568 -16.138 1.306 1.00 68.31 110 SER A C 1
ATOM 831 O O . SER A 1 110 ? 4.720 -17.356 1.258 1.00 68.31 110 SER A O 1
ATOM 833 N N . GLY A 1 111 ? 5.609 -15.298 1.186 1.00 70.25 111 GLY A N 1
ATOM 834 C CA . GLY A 1 111 ? 6.962 -15.720 0.789 1.00 70.25 111 GLY A CA 1
ATOM 835 C C . GLY A 1 111 ? 7.042 -16.374 -0.603 1.00 70.25 111 GLY A C 1
ATOM 836 O O . GLY A 1 111 ? 8.123 -16.762 -1.042 1.00 70.25 111 GLY A O 1
ATOM 837 N N . GLN A 1 112 ? 5.911 -16.483 -1.303 1.00 74.50 112 GLN A N 1
ATOM 838 C CA . GLN A 1 112 ? 5.737 -17.103 -2.611 1.00 74.50 112 GLN A CA 1
ATOM 839 C C . GLN A 1 112 ? 5.259 -16.047 -3.606 1.00 74.50 112 GLN A C 1
ATOM 841 O O . GLN A 1 112 ? 4.702 -15.017 -3.226 1.00 74.50 112 GLN A O 1
ATOM 846 N N . GLY A 1 113 ? 5.509 -16.277 -4.891 1.00 76.75 113 GLY A N 1
ATOM 847 C CA . GLY A 1 113 ? 4.912 -15.453 -5.932 1.00 76.75 113 GLY A CA 1
ATOM 848 C C . GLY A 1 113 ? 3.404 -15.676 -5.946 1.00 76.75 113 GLY A C 1
ATOM 849 O O . GLY A 1 113 ? 2.951 -16.818 -5.867 1.00 76.75 113 GLY A O 1
ATOM 850 N N . VAL A 1 114 ? 2.636 -14.595 -6.044 1.00 83.44 114 VAL A N 1
ATOM 851 C CA . VAL A 1 114 ? 1.179 -14.650 -6.174 1.00 83.44 114 VAL A CA 1
ATOM 852 C C . VAL A 1 114 ? 0.817 -14.031 -7.521 1.00 83.44 114 VAL A C 1
ATOM 854 O O . VAL A 1 114 ? 1.286 -12.926 -7.792 1.00 83.44 114 VAL A O 1
ATOM 857 N N . PRO A 1 115 ? 0.021 -14.701 -8.375 1.00 89.62 115 PRO A N 1
ATOM 858 C CA . PRO A 1 115 ? -0.379 -14.135 -9.655 1.00 89.62 115 PRO A CA 1
ATOM 859 C C . PRO A 1 115 ? -1.096 -12.798 -9.470 1.00 89.62 115 PRO A C 1
ATOM 861 O O . PRO A 1 115 ? -2.000 -12.679 -8.642 1.00 89.62 115 PRO A O 1
ATOM 864 N N . TYR A 1 116 ? -0.755 -11.804 -10.282 1.00 91.88 116 TYR A N 1
ATOM 865 C CA . TYR A 1 116 ? -1.470 -10.532 -10.329 1.00 91.88 116 TYR A CA 1
ATOM 866 C C . TYR A 1 116 ? -2.819 -10.723 -11.021 1.00 91.88 116 TYR A C 1
ATOM 868 O O . TYR A 1 116 ? -2.964 -10.467 -12.210 1.00 91.88 116 TYR A O 1
ATOM 876 N N . SER A 1 117 ? -3.807 -11.192 -10.268 1.00 92.50 117 SER A N 1
ATOM 877 C CA . SER A 1 117 ? -5.192 -11.368 -10.710 1.00 92.50 117 SER A CA 1
ATOM 878 C C . SER A 1 117 ? -6.149 -10.842 -9.645 1.00 92.50 117 SER A C 1
ATOM 880 O O . SER A 1 117 ? -5.779 -10.718 -8.473 1.00 92.50 117 SER A O 1
ATOM 882 N N . PHE A 1 118 ? -7.383 -10.546 -10.046 1.00 93.19 118 PHE A N 1
ATOM 883 C CA . PHE A 1 118 ? -8.440 -10.098 -9.139 1.00 93.19 118 PHE A CA 1
ATOM 884 C C . PHE A 1 118 ? -8.712 -11.112 -8.020 1.00 93.19 118 PHE A C 1
ATOM 886 O O . PHE A 1 118 ? -8.772 -10.747 -6.848 1.00 93.19 118 PHE A O 1
ATOM 893 N N . ASN A 1 119 ? -8.836 -12.396 -8.364 1.00 92.81 119 ASN A N 1
ATOM 894 C CA . ASN A 1 119 ? -9.132 -13.435 -7.380 1.00 92.81 119 ASN A CA 1
ATOM 895 C C . ASN A 1 119 ? -7.999 -13.617 -6.367 1.00 92.81 119 ASN A C 1
ATOM 897 O O . ASN A 1 119 ? -8.270 -13.778 -5.179 1.00 92.81 119 ASN A O 1
ATOM 901 N N . ALA A 1 120 ? -6.743 -13.543 -6.810 1.00 92.25 120 ALA A N 1
ATOM 902 C CA . ALA A 1 120 ? -5.601 -13.617 -5.907 1.00 92.25 120 ALA A CA 1
ATOM 903 C C . ALA A 1 120 ? -5.576 -12.450 -4.908 1.00 92.25 120 ALA A C 1
ATOM 905 O O . ALA A 1 120 ? -5.471 -12.685 -3.703 1.00 92.25 120 ALA A O 1
ATOM 906 N N . ILE A 1 121 ? -5.746 -11.205 -5.376 1.00 93.25 121 ILE A N 1
ATOM 907 C CA . ILE A 1 121 ? -5.725 -10.044 -4.472 1.00 93.25 121 ILE A CA 1
ATOM 908 C C . ILE A 1 121 ? -6.906 -10.050 -3.503 1.00 93.25 121 ILE A C 1
ATOM 910 O O . ILE A 1 121 ? -6.723 -9.720 -2.331 1.00 93.25 121 ILE A O 1
ATOM 914 N N . LEU A 1 122 ? -8.098 -10.463 -3.947 1.00 94.25 122 LEU A N 1
ATOM 915 C CA . LEU A 1 122 ? -9.241 -10.625 -3.050 1.00 94.25 122 LEU A CA 1
ATOM 916 C C . LEU A 1 122 ? -9.004 -11.726 -2.023 1.00 94.25 122 LEU A C 1
ATOM 918 O O . LEU A 1 122 ? -9.312 -11.525 -0.854 1.00 94.25 122 LEU A O 1
ATOM 922 N N . HIS A 1 123 ? -8.436 -12.860 -2.430 1.00 93.75 123 HIS A N 1
ATOM 923 C CA . HIS A 1 123 ? -8.090 -13.937 -1.510 1.00 93.75 123 HIS A CA 1
ATOM 924 C C . HIS A 1 123 ? -7.130 -13.442 -0.422 1.00 93.75 123 HIS A C 1
ATOM 926 O O . HIS A 1 123 ? -7.422 -13.587 0.763 1.00 93.75 123 HIS A O 1
ATOM 932 N N . ASP A 1 124 ? -6.035 -12.778 -0.800 1.00 94.31 124 ASP A N 1
ATOM 933 C CA . ASP A 1 124 ? -5.065 -12.253 0.165 1.00 94.31 124 ASP A CA 1
ATOM 934 C C . ASP A 1 124 ? -5.675 -11.204 1.099 1.00 94.31 124 ASP A C 1
ATOM 936 O O . ASP A 1 124 ? -5.440 -11.243 2.310 1.00 94.31 124 ASP A O 1
ATOM 940 N N . LEU A 1 125 ? -6.468 -10.269 0.567 1.00 95.06 125 LEU A N 1
ATOM 941 C CA . LEU A 1 125 ? -7.163 -9.263 1.371 1.00 95.06 125 LEU A CA 1
ATOM 942 C C . LEU A 1 125 ? -8.163 -9.909 2.336 1.00 95.06 125 LEU A C 1
ATOM 944 O O . LEU A 1 125 ? -8.205 -9.534 3.510 1.00 95.06 125 LEU A O 1
ATOM 948 N N . ASN A 1 126 ? -8.930 -10.894 1.868 1.00 95.69 126 ASN A N 1
ATOM 949 C CA . ASN A 1 126 ? -9.872 -11.638 2.692 1.00 95.69 126 ASN A CA 1
ATOM 950 C C . ASN A 1 126 ? -9.140 -12.372 3.823 1.00 95.69 126 ASN A C 1
ATOM 952 O O . ASN A 1 126 ? -9.527 -12.252 4.986 1.00 95.69 126 ASN A O 1
ATOM 956 N N . ASP A 1 127 ? -8.033 -13.042 3.511 1.00 94.94 127 ASP A N 1
ATOM 957 C CA . ASP A 1 127 ? -7.196 -13.714 4.501 1.00 94.94 127 ASP A CA 1
ATOM 958 C C . ASP A 1 127 ? -6.636 -12.731 5.533 1.00 94.94 127 ASP A C 1
ATOM 960 O O . ASP A 1 127 ? -6.580 -13.058 6.715 1.00 94.94 127 ASP A O 1
ATOM 964 N N . VAL A 1 128 ? -6.208 -11.527 5.124 1.00 94.62 128 VAL A N 1
ATOM 965 C CA . VAL A 1 128 ? -5.748 -10.492 6.070 1.00 94.62 128 VAL A CA 1
ATOM 966 C C . VAL A 1 128 ? -6.885 -10.095 7.010 1.00 94.62 128 VAL A C 1
ATOM 968 O O . VAL A 1 128 ? -6.684 -10.016 8.222 1.00 94.62 128 VAL A O 1
ATOM 971 N N . LEU A 1 129 ? -8.075 -9.829 6.469 1.00 95.19 129 LEU A N 1
ATOM 972 C CA . LEU A 1 129 ? -9.227 -9.386 7.254 1.00 95.19 129 LEU A CA 1
ATOM 973 C C . LEU A 1 129 ? -9.674 -10.449 8.262 1.00 95.19 129 LEU A C 1
ATOM 975 O O . LEU A 1 129 ? -9.963 -10.112 9.411 1.00 95.19 129 LEU A O 1
ATOM 979 N N . VAL A 1 130 ? -9.695 -11.718 7.851 1.00 94.94 130 VAL A N 1
ATOM 980 C CA . VAL A 1 130 ? -10.064 -12.849 8.712 1.00 94.94 130 VAL A CA 1
ATOM 981 C C . VAL A 1 130 ? -8.999 -13.101 9.780 1.00 94.94 130 VAL A C 1
ATOM 983 O O . VAL A 1 130 ? -9.344 -13.259 10.950 1.00 94.94 130 VAL A O 1
ATOM 986 N N . GLU A 1 131 ? -7.716 -13.114 9.408 1.00 94.06 131 GLU A N 1
ATOM 987 C CA . GLU A 1 131 ? -6.609 -13.374 10.337 1.00 94.06 131 GLU A CA 1
ATOM 988 C C . GLU A 1 131 ? -6.475 -12.268 11.392 1.00 94.06 131 GLU A C 1
ATOM 990 O O . GLU A 1 131 ? -6.328 -12.552 12.582 1.00 94.06 131 GLU A O 1
ATOM 995 N N . LEU A 1 132 ? -6.533 -11.000 10.971 1.00 93.81 132 LEU A N 1
ATOM 996 C CA . LEU A 1 132 ? -6.364 -9.863 11.876 1.00 93.81 132 LEU A CA 1
ATOM 997 C C . LEU A 1 132 ? -7.630 -9.539 12.673 1.00 93.81 132 LEU A C 1
ATOM 999 O O . LEU A 1 132 ? -7.514 -8.959 13.754 1.00 93.81 132 LEU A O 1
ATOM 1003 N N . ASN A 1 133 ? -8.813 -9.878 12.144 1.00 93.81 133 ASN A N 1
ATOM 1004 C CA . ASN A 1 133 ? -10.127 -9.580 12.722 1.00 93.81 133 ASN A CA 1
ATOM 1005 C C . ASN A 1 133 ? -10.223 -8.143 13.301 1.00 93.81 133 ASN A C 1
ATOM 1007 O O . ASN A 1 133 ? -10.470 -7.965 14.500 1.00 93.81 133 ASN A O 1
ATOM 1011 N N . PRO A 1 134 ? -9.951 -7.100 12.490 1.00 95.00 134 PRO A N 1
ATOM 1012 C CA . PRO A 1 134 ? -9.834 -5.734 12.987 1.00 95.00 134 PRO A CA 1
ATOM 1013 C C . PRO A 1 134 ? -11.193 -5.156 13.405 1.00 95.00 134 PRO A C 1
ATOM 1015 O O . PRO A 1 134 ? -12.207 -5.372 12.747 1.00 95.00 134 PRO A O 1
ATOM 1018 N N . SER A 1 135 ? -11.204 -4.348 14.469 1.00 93.44 135 SER A N 1
ATOM 1019 C CA . SER A 1 135 ? -12.389 -3.584 14.894 1.00 93.44 135 SER A CA 1
ATOM 1020 C C . SER A 1 135 ? -12.516 -2.221 14.206 1.00 93.44 135 SER A C 1
ATOM 1022 O O . SER A 1 135 ? -13.605 -1.652 14.149 1.00 93.44 135 SER A O 1
ATOM 1024 N N . GLU A 1 136 ? -11.412 -1.691 13.680 1.00 93.56 136 GLU A N 1
ATOM 1025 C CA . GLU A 1 136 ? -11.358 -0.451 12.909 1.00 93.56 136 GLU A CA 1
ATOM 1026 C C . GLU A 1 136 ? -10.482 -0.669 11.672 1.00 93.56 136 GLU A C 1
ATOM 1028 O O . GLU A 1 136 ? -9.392 -1.235 11.773 1.00 93.56 136 GLU A O 1
ATOM 1033 N N . ILE A 1 137 ? -10.952 -0.217 10.512 1.00 94.06 137 ILE A N 1
ATOM 1034 C CA . ILE A 1 137 ? -10.278 -0.378 9.223 1.00 94.06 137 ILE A CA 1
ATOM 1035 C C . ILE A 1 137 ? -10.190 0.988 8.561 1.00 94.06 137 ILE A C 1
ATOM 1037 O O . ILE A 1 137 ? -11.192 1.688 8.451 1.00 94.06 137 ILE A O 1
ATOM 1041 N N . TYR A 1 138 ? -8.999 1.351 8.101 1.00 92.88 138 TYR A N 1
ATOM 1042 C CA . TYR A 1 138 ? -8.736 2.607 7.410 1.00 92.88 138 TYR A CA 1
ATOM 1043 C C . TYR A 1 138 ? -8.294 2.280 5.984 1.00 92.88 138 TYR A C 1
ATOM 1045 O O . TYR A 1 138 ? -7.348 1.514 5.807 1.00 92.88 138 TYR A O 1
ATOM 1053 N N . LEU A 1 139 ? -8.973 2.826 4.975 1.00 92.50 139 LEU A N 1
ATOM 1054 C CA . LEU A 1 139 ? -8.664 2.562 3.566 1.00 92.50 139 LEU A CA 1
ATOM 1055 C C . LEU A 1 139 ? -8.605 3.850 2.729 1.00 92.50 139 LEU A C 1
ATOM 1057 O O . LEU A 1 139 ? -9.193 4.868 3.113 1.00 92.50 139 LEU A O 1
ATOM 1061 N N . PRO A 1 140 ? -7.911 3.827 1.577 1.00 90.19 140 PRO A N 1
ATOM 1062 C CA . PRO A 1 140 ? -8.000 4.904 0.597 1.00 90.19 140 PRO A CA 1
ATOM 1063 C C . PRO A 1 140 ? -9.419 5.057 0.039 1.00 90.19 140 PRO A C 1
ATOM 1065 O O . PRO A 1 140 ? -10.193 4.101 -0.008 1.00 90.19 140 PRO A O 1
ATOM 1068 N N . SER A 1 141 ? -9.746 6.260 -0.438 1.00 87.44 141 SER A N 1
ATOM 1069 C CA . SER A 1 141 ? -11.035 6.515 -1.084 1.00 87.44 141 SER A CA 1
ATOM 1070 C C . SER A 1 141 ? -11.161 5.732 -2.399 1.00 87.44 141 SER A C 1
ATOM 1072 O O . SER A 1 141 ? -10.356 5.957 -3.306 1.00 87.44 141 SER A O 1
ATOM 1074 N N . PRO A 1 142 ? -12.204 4.893 -2.574 1.00 87.94 142 PRO A N 1
ATOM 1075 C CA . PRO A 1 142 ? -12.497 4.245 -3.857 1.00 87.94 142 PRO A CA 1
ATOM 1076 C C . PRO A 1 142 ? -12.857 5.235 -4.980 1.00 87.94 142 PRO A C 1
ATOM 1078 O O . PRO A 1 142 ? -12.902 4.850 -6.147 1.00 87.94 142 PRO A O 1
ATOM 1081 N N . ALA A 1 143 ? -13.134 6.493 -4.616 1.00 85.75 143 ALA A N 1
ATOM 1082 C CA . ALA A 1 143 ? -13.446 7.606 -5.509 1.00 85.75 143 ALA A CA 1
ATOM 1083 C C . ALA A 1 143 ? -12.269 8.591 -5.662 1.00 85.75 143 ALA A C 1
ATOM 1085 O O . ALA A 1 143 ? -12.478 9.750 -6.021 1.00 85.75 143 ALA A O 1
ATOM 1086 N N . SER A 1 144 ? -11.042 8.170 -5.332 1.00 85.19 144 SER A N 1
ATOM 1087 C CA . SER A 1 144 ? -9.847 8.974 -5.605 1.00 85.19 144 SER A CA 1
ATOM 1088 C C . SER A 1 144 ? -9.719 9.278 -7.102 1.00 85.19 144 SER A C 1
ATOM 1090 O O . SER A 1 144 ? -10.102 8.470 -7.944 1.00 85.19 144 SER A O 1
ATOM 1092 N N . THR A 1 145 ? -9.161 10.441 -7.439 1.00 83.31 145 THR A N 1
ATOM 1093 C CA . THR A 1 145 ? -8.782 10.776 -8.821 1.00 83.31 145 THR A CA 1
ATOM 1094 C C . THR A 1 145 ? -7.485 10.092 -9.251 1.00 83.31 145 THR A C 1
ATOM 1096 O O . THR A 1 145 ? -7.184 10.046 -10.440 1.00 83.31 145 THR A O 1
ATOM 1099 N N . ASP A 1 146 ? -6.703 9.593 -8.290 1.00 85.00 146 ASP A N 1
ATOM 1100 C CA . ASP A 1 146 ? -5.596 8.681 -8.554 1.00 85.00 146 ASP A CA 1
ATOM 1101 C C . ASP A 1 146 ? -6.156 7.262 -8.720 1.00 85.00 146 ASP A C 1
ATOM 1103 O O . ASP A 1 146 ? -6.738 6.695 -7.792 1.00 85.00 146 ASP A O 1
ATOM 1107 N N . GLU A 1 147 ? -6.000 6.704 -9.919 1.00 86.12 147 GLU A N 1
ATOM 1108 C CA . GLU A 1 147 ? -6.617 5.435 -10.303 1.00 86.12 147 GLU A CA 1
ATOM 1109 C C . GLU A 1 147 ? -6.060 4.237 -9.516 1.00 86.12 147 GLU A C 1
ATOM 1111 O O . GLU A 1 147 ? -6.806 3.307 -9.209 1.00 86.12 147 GLU A O 1
ATOM 1116 N N . THR A 1 148 ? -4.784 4.259 -9.119 1.00 86.62 148 THR A N 1
ATOM 1117 C CA . THR 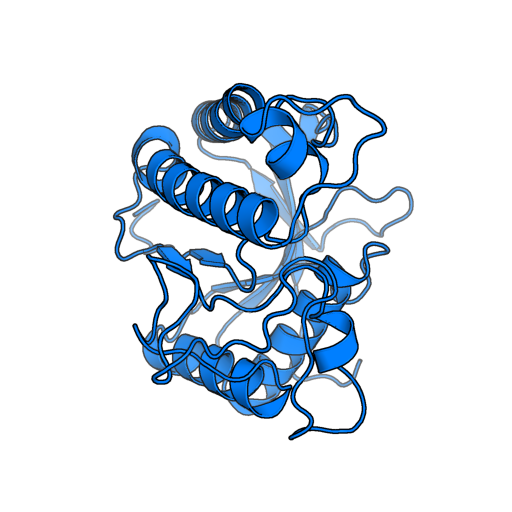A 1 148 ? -4.185 3.197 -8.294 1.00 86.62 148 THR A CA 1
ATOM 1118 C C . THR A 1 148 ? -4.749 3.244 -6.876 1.00 86.62 148 THR A C 1
ATOM 1120 O O . THR A 1 148 ? -5.158 2.212 -6.333 1.00 86.62 148 THR A O 1
ATOM 1123 N N . VAL A 1 149 ? -4.846 4.441 -6.291 1.00 88.31 149 VAL A N 1
ATOM 1124 C CA . VAL A 1 149 ? -5.477 4.661 -4.979 1.00 88.31 149 VAL A CA 1
ATOM 1125 C C . VAL A 1 149 ? -6.949 4.239 -5.011 1.00 88.31 149 VAL A C 1
ATOM 1127 O O . VAL A 1 149 ? -7.414 3.540 -4.106 1.00 88.31 149 VAL A O 1
ATOM 1130 N N . ALA A 1 150 ? -7.678 4.624 -6.060 1.00 88.94 150 ALA A N 1
ATOM 1131 C CA . ALA A 1 150 ? -9.082 4.281 -6.238 1.00 88.94 150 ALA A CA 1
ATOM 1132 C C . ALA A 1 150 ? -9.280 2.766 -6.396 1.00 88.94 150 ALA A C 1
ATOM 1134 O O . ALA A 1 150 ? -10.138 2.184 -5.728 1.00 88.94 150 ALA A O 1
ATOM 1135 N N . ALA A 1 151 ? -8.460 2.105 -7.219 1.00 91.75 151 ALA A N 1
ATOM 1136 C CA . ALA A 1 151 ? -8.491 0.659 -7.412 1.00 91.75 151 ALA A CA 1
ATOM 1137 C C . ALA A 1 151 ? -8.225 -0.101 -6.104 1.00 91.75 151 ALA A C 1
ATOM 1139 O O . ALA A 1 151 ? -8.992 -1.003 -5.761 1.00 91.75 151 ALA A O 1
ATOM 1140 N N . ALA A 1 152 ? -7.213 0.305 -5.328 1.00 92.94 152 ALA A N 1
ATOM 1141 C CA . ALA A 1 152 ? -6.953 -0.264 -4.005 1.00 92.94 152 ALA A CA 1
ATOM 1142 C C . ALA A 1 152 ? -8.175 -0.118 -3.082 1.00 92.94 152 ALA A C 1
ATOM 1144 O O . ALA A 1 152 ? -8.612 -1.095 -2.469 1.00 92.94 152 ALA A O 1
ATOM 1145 N N . GLY A 1 153 ? -8.780 1.074 -3.037 1.00 92.50 153 GLY A N 1
ATOM 1146 C CA . GLY A 1 153 ? -9.995 1.325 -2.259 1.00 92.50 153 GLY A CA 1
ATOM 1147 C C . GLY A 1 153 ? -11.160 0.423 -2.675 1.00 92.50 153 GLY A C 1
ATOM 1148 O O . GLY A 1 153 ? -11.833 -0.150 -1.816 1.00 92.50 153 GLY A O 1
ATOM 1149 N N . ARG A 1 154 ? -11.377 0.229 -3.983 1.00 92.31 154 ARG A N 1
ATOM 1150 C CA . ARG A 1 154 ? -12.433 -0.651 -4.518 1.00 92.31 154 ARG A CA 1
ATOM 1151 C C . ARG A 1 154 ? -12.203 -2.124 -4.170 1.00 92.31 154 ARG A C 1
ATOM 1153 O O . ARG A 1 154 ? -13.154 -2.790 -3.761 1.00 92.31 154 ARG A O 1
ATOM 1160 N N . LEU A 1 155 ? -10.972 -2.624 -4.283 1.00 94.06 155 LEU A N 1
ATOM 1161 C CA . LEU A 1 155 ? -10.618 -4.013 -3.948 1.00 94.06 155 LEU A CA 1
ATOM 1162 C C . LEU A 1 155 ? -10.786 -4.302 -2.450 1.00 94.06 155 LEU A C 1
ATOM 1164 O O . LEU A 1 155 ? -11.363 -5.325 -2.071 1.00 94.06 155 LEU A O 1
ATOM 1168 N N . ILE A 1 156 ? -10.365 -3.370 -1.591 1.00 94.44 156 ILE A N 1
ATOM 1169 C CA . ILE A 1 156 ? -10.578 -3.476 -0.142 1.00 94.44 156 ILE A CA 1
ATOM 1170 C C . ILE A 1 156 ? -12.079 -3.440 0.165 1.00 94.44 156 ILE A C 1
ATOM 1172 O O . ILE A 1 156 ? -12.582 -4.326 0.847 1.00 94.44 156 ILE A O 1
ATOM 1176 N N . ALA A 1 157 ? -12.832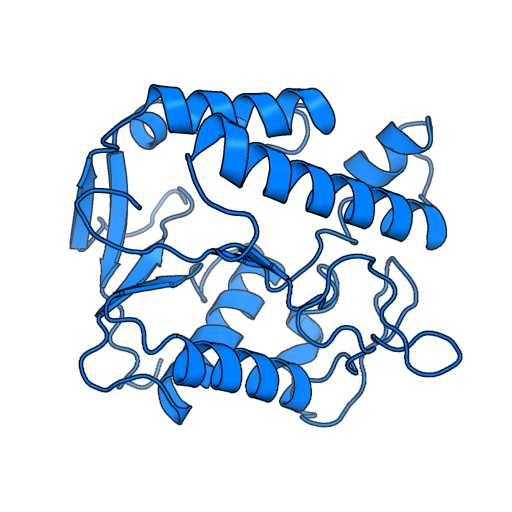 -2.484 -0.391 1.00 92.12 157 ALA A N 1
ATOM 1177 C CA . ALA A 1 157 ? -14.284 -2.394 -0.203 1.00 92.12 157 ALA A CA 1
ATOM 1178 C C . ALA A 1 157 ? -15.043 -3.631 -0.715 1.00 92.12 157 ALA A C 1
ATOM 1180 O O . ALA A 1 157 ? -16.125 -3.951 -0.212 1.00 92.12 157 ALA A O 1
ATOM 1181 N N . ARG A 1 158 ? -14.505 -4.326 -1.722 1.00 93.06 158 ARG A N 1
ATOM 1182 C CA . ARG A 1 158 ? -15.025 -5.612 -2.187 1.00 93.06 158 ARG A CA 1
ATOM 1183 C C . ARG A 1 158 ? -14.770 -6.717 -1.161 1.00 93.06 158 ARG A C 1
ATOM 1185 O O . ARG A 1 158 ? -15.725 -7.370 -0.760 1.00 93.06 158 ARG A O 1
ATOM 1192 N N . SER A 1 159 ? -13.534 -6.849 -0.688 1.00 94.50 159 SER A N 1
ATOM 1193 C CA . SER A 1 159 ? -13.137 -7.833 0.336 1.00 94.50 159 SER A CA 1
ATOM 1194 C C . SER A 1 159 ? -13.926 -7.650 1.639 1.00 94.50 159 SER A C 1
ATOM 1196 O O . SER A 1 159 ? -14.424 -8.603 2.236 1.00 94.50 159 SER A O 1
ATOM 1198 N N . LEU A 1 160 ? -14.155 -6.394 2.042 1.00 93.88 160 LEU A N 1
ATOM 1199 C CA . LEU A 1 160 ? -14.948 -6.072 3.228 1.00 93.88 160 LEU A CA 1
ATOM 1200 C C . LEU A 1 160 ? -16.382 -6.612 3.144 1.00 93.88 160 LEU A C 1
ATOM 1202 O O . LEU A 1 160 ? -16.917 -7.115 4.127 1.00 93.88 160 LEU A O 1
ATOM 1206 N N . ARG A 1 161 ? -17.003 -6.549 1.964 1.00 91.00 161 ARG A N 1
ATOM 1207 C CA . ARG A 1 161 ? -18.354 -7.086 1.745 1.00 91.00 161 ARG A CA 1
ATOM 1208 C C . ARG A 1 161 ? -18.417 -8.609 1.814 1.00 91.00 161 ARG A C 1
ATOM 1210 O O . ARG A 1 161 ? -19.490 -9.146 2.072 1.00 91.00 161 ARG A O 1
ATOM 1217 N N . GLU A 1 162 ? -17.300 -9.286 1.574 1.00 91.75 162 GLU A N 1
ATOM 1218 C CA . GLU A 1 162 ? -17.228 -10.745 1.563 1.00 91.75 162 GLU A CA 1
ATOM 1219 C C . GLU A 1 162 ? -16.951 -11.311 2.956 1.00 91.75 162 GLU A C 1
ATOM 1221 O O . GLU A 1 162 ? -17.610 -12.272 3.356 1.00 91.75 162 GLU A O 1
ATOM 1226 N N . VAL A 1 163 ? -16.012 -10.716 3.704 1.00 94.12 163 VAL A N 1
ATOM 1227 C CA . VAL A 1 163 ? -15.496 -11.342 4.934 1.00 94.12 163 VAL A CA 1
ATOM 1228 C C . VAL A 1 163 ? -15.325 -10.414 6.137 1.00 94.12 163 VAL A C 1
ATOM 1230 O O . VAL A 1 163 ? -14.907 -10.896 7.191 1.00 94.12 163 VAL A O 1
ATOM 1233 N N . ALA A 1 164 ? -15.604 -9.106 6.032 1.00 82.12 164 ALA A N 1
ATOM 1234 C CA . ALA A 1 164 ? -15.339 -8.215 7.162 1.00 82.12 164 ALA A CA 1
ATOM 1235 C C . ALA A 1 164 ? -16.144 -8.615 8.409 1.00 82.12 164 ALA A C 1
ATOM 1237 O O . ALA A 1 164 ? -17.316 -9.007 8.305 1.00 82.12 164 ALA A O 1
ATOM 1238 N N . PRO A 1 165 ? -15.562 -8.444 9.610 1.00 80.94 165 PRO A N 1
ATOM 1239 C CA . PRO A 1 165 ? -16.312 -8.586 10.846 1.00 80.94 165 PRO A CA 1
ATOM 1240 C C . PRO A 1 165 ? -17.481 -7.599 10.847 1.00 80.94 165 PRO A C 1
ATOM 1242 O O . PRO A 1 165 ? -17.286 -6.404 10.640 1.00 80.94 165 PRO A O 1
ATOM 1245 N N . ARG A 1 166 ? -18.699 -8.077 11.128 1.00 75.44 166 ARG A N 1
ATOM 1246 C CA . ARG A 1 166 ? -19.919 -7.241 11.105 1.00 75.44 166 ARG A CA 1
ATOM 1247 C C . ARG A 1 166 ? -19.852 -6.013 12.017 1.00 75.44 166 ARG A C 1
ATOM 1249 O O . ARG A 1 166 ? -20.584 -5.057 11.798 1.00 75.44 166 ARG A O 1
ATOM 1256 N N . GLU A 1 167 ? -19.006 -6.057 13.039 1.00 86.12 167 GLU A N 1
ATOM 1257 C CA . GLU A 1 167 ? -18.822 -4.981 14.016 1.00 86.12 167 GLU A CA 1
ATOM 1258 C C . GLU A 1 167 ? -17.645 -4.051 13.674 1.00 86.12 167 GLU A C 1
ATOM 1260 O O . GLU A 1 167 ? -17.429 -3.058 14.370 1.00 86.12 167 GLU A O 1
ATOM 1265 N N . ALA A 1 168 ? -16.878 -4.350 12.619 1.00 91.31 168 ALA A N 1
ATOM 1266 C CA . ALA A 1 168 ? -15.762 -3.518 12.198 1.00 91.31 168 ALA A CA 1
ATOM 1267 C C . ALA A 1 168 ? -16.265 -2.169 11.676 1.00 91.31 168 ALA A C 1
ATOM 1269 O O . ALA A 1 168 ? -17.126 -2.101 10.795 1.00 91.31 168 ALA A O 1
ATOM 1270 N N . ARG A 1 169 ? -15.684 -1.087 12.193 1.00 92.31 169 ARG A N 1
ATOM 1271 C CA . ARG A 1 169 ? -15.915 0.269 11.690 1.00 92.31 169 ARG A CA 1
ATOM 1272 C C . ARG A 1 169 ? -14.927 0.569 10.582 1.00 92.31 169 ARG A C 1
ATOM 1274 O O . ARG A 1 169 ? -13.732 0.323 10.734 1.00 92.31 169 ARG A O 1
ATOM 1281 N N . VAL A 1 170 ? -15.417 1.117 9.482 1.00 90.81 170 VAL A N 1
ATOM 1282 C CA . VAL A 1 170 ? -14.605 1.355 8.292 1.00 90.81 170 VAL A CA 1
ATOM 1283 C C . VAL A 1 170 ? -14.526 2.848 8.024 1.00 90.81 170 VAL A C 1
ATOM 1285 O O . VAL A 1 170 ? -15.539 3.541 8.015 1.00 90.81 170 VAL A O 1
ATOM 1288 N N . PHE A 1 171 ? -13.312 3.342 7.813 1.00 91.56 171 PHE A N 1
ATOM 1289 C CA . PHE A 1 171 ? -13.007 4.749 7.624 1.00 91.56 171 PHE A CA 1
ATOM 1290 C C . PHE A 1 171 ? -12.272 4.962 6.305 1.00 91.56 171 PHE A C 1
ATOM 1292 O O . PHE A 1 171 ? -11.279 4.293 6.017 1.00 91.56 171 PHE A O 1
ATOM 1299 N N . ILE A 1 172 ? -12.728 5.933 5.519 1.00 87.00 172 ILE A N 1
ATOM 1300 C CA . ILE A 1 172 ? -12.008 6.401 4.335 1.00 87.00 172 ILE A CA 1
ATOM 1301 C C . ILE A 1 172 ? -11.098 7.551 4.753 1.00 87.00 172 ILE A C 1
ATOM 1303 O O . ILE A 1 172 ? -11.573 8.554 5.290 1.00 87.00 172 ILE A O 1
ATOM 1307 N N . TYR A 1 173 ? -9.798 7.403 4.503 1.00 81.50 173 TYR A N 1
ATOM 1308 C CA . TYR A 1 173 ? -8.822 8.467 4.710 1.00 81.50 173 TYR A CA 1
ATOM 1309 C C . TYR A 1 173 ? -8.941 9.540 3.623 1.00 81.50 173 TYR A C 1
ATOM 1311 O O . TYR A 1 173 ? -8.901 9.230 2.427 1.00 81.50 173 TYR A O 1
ATOM 1319 N N . LEU A 1 174 ? -9.045 10.805 4.038 1.00 69.38 174 LEU A N 1
ATOM 1320 C CA . LEU A 1 174 ? -9.073 11.942 3.125 1.00 69.38 174 LEU A CA 1
ATOM 1321 C C . LEU A 1 174 ? -7.667 12.281 2.635 1.00 69.38 174 LEU A C 1
ATOM 1323 O O . LEU A 1 174 ? -6.898 12.958 3.312 1.00 69.38 174 LEU A O 1
ATOM 1327 N N . GLN A 1 175 ? -7.356 11.889 1.403 1.00 65.19 175 GLN A N 1
ATOM 1328 C CA . GLN A 1 175 ? -6.318 12.587 0.650 1.00 65.19 175 GLN A CA 1
ATOM 1329 C C . GLN A 1 175 ? -6.900 13.958 0.313 1.00 65.19 175 GLN A C 1
ATOM 1331 O O . GLN A 1 175 ? -7.942 14.013 -0.329 1.00 65.19 175 GLN A O 1
ATOM 1336 N N . ALA A 1 176 ? -6.312 15.039 0.829 1.00 54.12 176 ALA A N 1
ATOM 1337 C CA . ALA A 1 176 ? -6.856 16.394 0.734 1.00 54.12 176 ALA A CA 1
ATOM 1338 C C . ALA A 1 176 ? -7.159 16.809 -0.719 1.00 54.12 176 ALA A C 1
ATOM 1340 O O . ALA A 1 176 ? -6.307 17.355 -1.416 1.00 54.12 176 ALA A O 1
ATOM 1341 N N . LEU A 1 177 ? -8.388 16.548 -1.159 1.00 54.00 177 LEU A N 1
ATOM 1342 C CA . LEU A 1 177 ? -8.901 16.895 -2.472 1.00 54.00 177 LEU A CA 1
ATOM 1343 C C . LEU A 1 177 ? -9.863 18.069 -2.298 1.00 54.00 177 LEU A C 1
ATOM 1345 O O . LEU A 1 177 ? -10.826 18.018 -1.529 1.00 54.00 177 LEU A O 1
ATOM 1349 N N . GLU A 1 178 ? -9.565 19.154 -3.001 1.00 54.66 178 GLU A N 1
ATOM 1350 C CA . GLU A 1 178 ? -10.393 20.353 -3.034 1.00 54.66 178 GLU A CA 1
ATOM 1351 C C . GLU A 1 178 ? -11.820 19.999 -3.498 1.00 54.66 178 GLU A C 1
ATOM 1353 O O . GLU A 1 178 ? -12.007 19.272 -4.471 1.00 54.66 178 GLU A O 1
ATOM 1358 N N . GLY A 1 179 ? -12.839 20.476 -2.774 1.00 64.00 179 GLY A N 1
ATOM 1359 C CA . GLY A 1 179 ? -14.251 20.230 -3.099 1.00 64.00 179 GLY A CA 1
ATOM 1360 C C . GLY A 1 179 ? -14.878 18.969 -2.491 1.00 64.00 179 GLY A C 1
ATOM 1361 O O . GLY A 1 179 ? -16.071 18.739 -2.693 1.00 64.00 179 GLY A O 1
ATOM 1362 N N . GLN A 1 180 ? -14.136 18.170 -1.718 1.00 66.75 180 GLN A N 1
ATOM 1363 C CA . GLN A 1 180 ? -14.723 17.057 -0.968 1.00 66.75 180 GLN A CA 1
ATOM 1364 C C . GLN A 1 180 ? -15.600 17.541 0.207 1.00 66.75 180 GLN A C 1
ATOM 1366 O O . GLN A 1 180 ? -15.313 18.587 0.800 1.00 66.75 180 GLN A O 1
ATOM 1371 N N . PRO A 1 181 ? -16.681 16.810 0.561 1.00 69.81 181 PRO A N 1
ATOM 1372 C CA . PRO A 1 181 ? -17.498 17.152 1.721 1.00 69.81 181 PRO A CA 1
ATOM 1373 C C . PRO A 1 181 ? -16.674 17.105 3.014 1.00 69.81 181 PRO A C 1
ATOM 1375 O O . PRO A 1 181 ? -15.615 16.486 3.085 1.00 69.81 181 PRO A O 1
ATOM 1378 N N . SER A 1 182 ? -17.157 17.766 4.067 1.00 73.88 182 SER A N 1
ATOM 1379 C CA . SER A 1 182 ? -16.478 17.689 5.366 1.00 73.88 182 SER A CA 1
ATOM 1380 C C . SER A 1 182 ? -16.423 16.238 5.870 1.00 73.88 182 SER A C 1
ATOM 1382 O O . SER A 1 182 ? -17.375 15.492 5.634 1.00 73.88 182 SER A O 1
ATOM 1384 N N . PRO A 1 183 ? -15.334 15.824 6.544 1.00 81.81 183 PRO A N 1
ATOM 1385 C CA . PRO A 1 183 ? -15.261 14.508 7.172 1.00 81.81 183 PRO A CA 1
ATOM 1386 C C . PRO A 1 183 ? -16.342 14.343 8.245 1.00 81.81 183 PRO A C 1
ATOM 1388 O O . PRO A 1 183 ? -16.634 15.295 8.972 1.00 81.81 183 PRO A O 1
ATOM 1391 N N . ASP A 1 184 ? -16.858 13.123 8.402 1.00 81.44 184 ASP A N 1
ATOM 1392 C CA . ASP A 1 184 ? -17.760 12.765 9.509 1.00 81.44 184 ASP A CA 1
ATOM 1393 C C . ASP A 1 184 ? -17.016 12.784 10.847 1.00 81.44 184 ASP A C 1
ATOM 1395 O O . ASP A 1 184 ? -17.589 13.052 11.906 1.00 81.44 184 ASP A O 1
ATOM 1399 N N . ARG A 1 185 ? -15.710 12.492 10.799 1.00 82.81 185 ARG A N 1
ATOM 1400 C CA . ARG A 1 185 ? -14.838 12.417 11.962 1.00 82.81 185 ARG A CA 1
ATOM 1401 C C . ARG A 1 185 ? -13.512 13.112 11.698 1.00 82.81 185 ARG A C 1
ATOM 1403 O O . ARG A 1 185 ? -12.833 12.842 10.715 1.00 82.81 185 ARG A O 1
ATOM 1410 N N . ARG A 1 186 ? -13.104 13.944 12.648 1.00 81.88 186 ARG A N 1
ATOM 1411 C CA . ARG A 1 186 ? -11.765 14.526 12.730 1.00 81.88 186 ARG A CA 1
ATOM 1412 C C . ARG A 1 186 ? -11.044 13.925 13.927 1.00 81.88 186 ARG A C 1
ATOM 1414 O O . ARG A 1 186 ? -11.630 13.819 15.006 1.00 81.88 186 ARG A O 1
ATOM 1421 N N . VAL A 1 187 ? -9.816 13.465 13.725 1.00 81.50 187 VAL A N 1
ATOM 1422 C CA . VAL A 1 187 ? -8.995 12.849 14.771 1.00 81.50 187 VAL A CA 1
ATOM 1423 C C . VAL A 1 187 ? -7.711 13.660 14.909 1.00 81.50 187 VAL A C 1
ATOM 1425 O O . VAL A 1 187 ? -6.954 13.745 13.941 1.00 81.50 187 VAL A O 1
ATOM 1428 N N . PRO A 1 188 ? -7.442 14.241 16.090 1.00 83.31 188 PRO A N 1
ATOM 1429 C CA . PRO A 1 188 ? -6.167 14.889 16.354 1.00 83.31 188 PRO A CA 1
ATOM 1430 C C . PRO A 1 188 ? -5.018 13.893 16.213 1.00 83.31 188 PRO A C 1
ATOM 1432 O O . PRO A 1 188 ? -5.091 12.771 16.723 1.00 83.31 188 PRO A O 1
ATOM 1435 N N . VAL A 1 189 ? -3.940 14.313 15.561 1.00 84.38 189 VAL A N 1
ATOM 1436 C CA . VAL A 1 189 ? -2.703 13.537 15.515 1.00 84.38 189 VAL A CA 1
ATOM 1437 C C . VAL A 1 189 ? -2.051 13.630 16.891 1.00 84.38 189 VAL A C 1
ATOM 1439 O O . VAL A 1 189 ? -1.659 14.705 17.337 1.00 84.38 189 VAL A O 1
ATOM 1442 N N . THR A 1 190 ? -1.950 12.500 17.589 1.00 84.75 190 THR A N 1
ATOM 1443 C CA . THR A 1 190 ? -1.448 12.447 18.973 1.00 84.75 190 THR A CA 1
ATOM 1444 C C . THR A 1 190 ? 0.051 12.728 19.080 1.00 84.75 190 THR A C 1
ATOM 1446 O O . THR A 1 190 ? 0.495 13.282 20.083 1.00 84.75 190 THR A O 1
ATOM 1449 N N . ASP A 1 191 ? 0.825 12.400 18.041 1.00 88.44 191 ASP A N 1
ATOM 1450 C CA . ASP A 1 191 ? 2.238 12.774 17.905 1.00 88.44 191 ASP A CA 1
ATOM 1451 C C . ASP A 1 191 ? 2.518 13.350 16.499 1.00 88.44 191 ASP A C 1
ATOM 1453 O O . ASP A 1 191 ? 2.975 12.632 15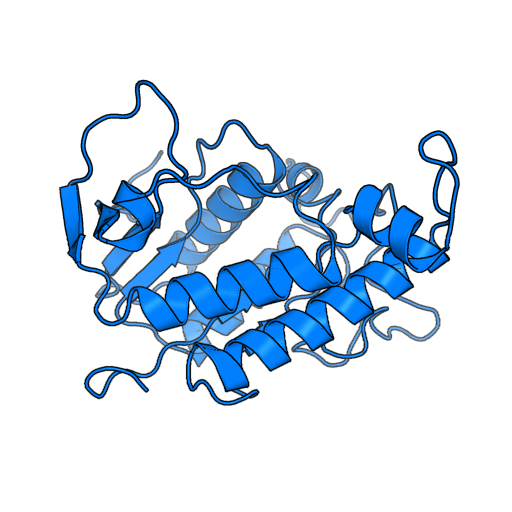.598 1.00 88.44 191 ASP A O 1
ATOM 1457 N N . PRO A 1 192 ? 2.261 14.658 16.283 1.00 87.88 192 PRO A N 1
ATOM 1458 C CA . PRO A 1 192 ? 2.564 15.336 15.021 1.00 87.88 192 PRO A CA 1
ATOM 1459 C C . PRO A 1 192 ? 4.046 15.246 14.643 1.00 87.88 192 PRO A C 1
ATOM 1461 O O . PRO A 1 192 ? 4.394 15.222 13.462 1.00 87.88 192 PRO A O 1
ATOM 1464 N N . ALA A 1 193 ? 4.938 15.148 15.634 1.00 89.00 193 ALA A N 1
ATOM 1465 C CA . ALA A 1 193 ? 6.368 15.032 15.398 1.00 89.00 193 ALA A CA 1
ATOM 1466 C C . ALA A 1 193 ? 6.743 13.635 14.879 1.00 89.00 193 ALA A C 1
ATOM 1468 O O . ALA A 1 193 ? 7.595 13.541 14.000 1.00 89.00 193 ALA A O 1
ATOM 1469 N N . ALA A 1 194 ? 6.119 12.555 15.365 1.00 90.25 194 ALA A N 1
ATOM 1470 C CA . ALA A 1 194 ? 6.270 11.216 14.782 1.00 90.25 194 ALA A CA 1
ATOM 1471 C C . ALA A 1 194 ? 5.807 11.184 13.332 1.00 90.25 194 ALA A C 1
ATOM 1473 O O . ALA A 1 194 ? 6.530 10.671 12.476 1.00 90.25 194 ALA A O 1
ATOM 1474 N N . LYS A 1 195 ? 4.647 11.786 13.049 1.00 89.44 195 LYS A N 1
ATOM 1475 C CA . LYS A 1 195 ? 4.153 11.919 11.681 1.00 89.44 195 LYS A CA 1
ATOM 1476 C C . LYS A 1 195 ? 5.160 12.672 10.813 1.00 89.44 195 LYS A C 1
ATOM 1478 O O . LYS A 1 195 ? 5.596 12.137 9.802 1.00 89.44 195 LYS A O 1
ATOM 1483 N N . GLN A 1 196 ? 5.609 13.852 11.236 1.00 88.62 196 GLN A N 1
ATOM 1484 C CA . GLN A 1 196 ? 6.596 14.630 10.487 1.00 88.62 196 GLN A CA 1
ATOM 1485 C C . GLN A 1 196 ? 7.914 13.864 10.279 1.00 88.62 196 GLN A C 1
ATOM 1487 O O . GLN A 1 196 ? 8.428 13.840 9.165 1.00 88.62 196 GLN A O 1
ATOM 1492 N N . ARG A 1 197 ? 8.424 13.156 11.299 1.00 91.69 197 ARG A N 1
ATOM 1493 C CA . ARG A 1 197 ? 9.613 12.294 11.166 1.00 91.69 197 ARG A CA 1
ATOM 1494 C C . ARG A 1 197 ? 9.416 11.205 10.111 1.00 91.69 197 ARG A C 1
ATOM 1496 O O . ARG A 1 197 ? 10.314 10.994 9.303 1.00 91.69 197 ARG A O 1
ATOM 1503 N N . ALA A 1 198 ? 8.263 10.534 10.098 1.00 90.38 198 ALA A N 1
ATOM 1504 C CA . ALA A 1 198 ? 7.947 9.521 9.090 1.00 90.38 198 ALA A CA 1
ATOM 1505 C C . ALA A 1 198 ? 7.978 10.114 7.671 1.00 90.38 198 ALA A C 1
ATOM 1507 O O . ALA A 1 198 ? 8.601 9.548 6.773 1.00 90.38 198 ALA A O 1
ATOM 1508 N N . LEU A 1 199 ? 7.367 11.286 7.490 1.00 87.25 199 LEU A N 1
ATOM 1509 C CA . LEU A 1 199 ? 7.357 12.018 6.221 1.00 87.25 199 LEU A CA 1
ATOM 1510 C C . LEU A 1 199 ? 8.762 12.426 5.773 1.00 87.25 199 LEU A C 1
ATOM 1512 O O . LEU A 1 199 ? 9.127 12.238 4.613 1.00 87.25 199 LEU A O 1
ATOM 1516 N N . ASP A 1 200 ? 9.568 12.955 6.693 1.00 88.62 200 ASP A N 1
ATOM 1517 C CA . ASP A 1 200 ? 10.932 13.387 6.401 1.00 88.62 200 ASP A CA 1
ATOM 1518 C C . ASP A 1 200 ? 11.841 12.211 6.038 1.00 88.62 200 ASP A C 1
ATOM 1520 O O . ASP A 1 200 ? 12.700 12.357 5.172 1.00 88.62 200 ASP A O 1
ATOM 1524 N N . MET A 1 201 ? 11.634 11.031 6.632 1.00 90.50 201 MET A N 1
ATOM 1525 C CA . MET A 1 201 ? 12.355 9.813 6.247 1.00 90.50 201 MET A CA 1
ATOM 1526 C C . MET A 1 201 ? 12.053 9.407 4.800 1.00 90.50 201 MET A C 1
ATOM 1528 O O . MET A 1 201 ? 12.985 9.091 4.056 1.00 90.50 201 MET A O 1
ATOM 1532 N N . TYR A 1 202 ? 10.787 9.474 4.373 1.00 86.62 202 TYR A N 1
ATOM 1533 C CA . TYR A 1 202 ? 10.435 9.286 2.964 1.00 86.62 202 TYR A CA 1
ATOM 1534 C C . TYR A 1 202 ? 11.083 10.358 2.086 1.00 86.62 202 TYR A C 1
ATOM 1536 O O . TYR A 1 202 ? 11.841 10.034 1.170 1.00 86.62 202 TYR A O 1
ATOM 1544 N N . ALA A 1 203 ? 10.890 11.634 2.411 1.00 83.69 203 ALA A N 1
ATOM 1545 C CA . ALA A 1 203 ? 11.446 12.747 1.649 1.00 83.69 203 ALA A CA 1
ATOM 1546 C C . ALA A 1 203 ? 12.979 12.685 1.503 1.00 83.69 203 ALA A C 1
ATOM 1548 O O . ALA A 1 203 ? 13.506 13.014 0.440 1.00 83.69 203 ALA A O 1
ATOM 1549 N N . ALA A 1 204 ? 13.699 12.259 2.543 1.00 84.31 204 ALA A N 1
ATOM 1550 C CA . ALA A 1 204 ? 15.154 12.130 2.526 1.00 84.31 204 ALA A CA 1
ATOM 1551 C C . ALA A 1 204 ? 15.639 10.994 1.616 1.00 84.31 204 ALA A C 1
ATOM 1553 O O . ALA A 1 204 ? 16.726 11.092 1.047 1.00 84.31 204 ALA A O 1
ATOM 1554 N N . ARG A 1 205 ? 14.857 9.916 1.481 1.00 77.75 205 ARG A N 1
ATOM 1555 C CA . ARG A 1 205 ? 15.267 8.726 0.728 1.00 77.75 205 ARG A CA 1
ATOM 1556 C C . ARG A 1 205 ? 14.891 8.789 -0.747 1.00 77.75 205 ARG A C 1
ATOM 1558 O O . ARG A 1 205 ? 15.674 8.333 -1.574 1.00 77.75 205 ARG A O 1
ATOM 1565 N N . ILE A 1 206 ? 13.717 9.330 -1.057 1.00 73.69 206 ILE A N 1
ATOM 1566 C CA . ILE A 1 206 ? 13.157 9.338 -2.416 1.00 73.69 206 ILE A CA 1
ATOM 1567 C C . ILE A 1 206 ? 12.993 10.741 -3.015 1.00 73.69 206 ILE A C 1
ATOM 1569 O O . ILE A 1 206 ? 12.566 10.880 -4.157 1.00 73.69 206 ILE A O 1
ATOM 1573 N N . GLY A 1 207 ? 13.391 11.781 -2.277 1.00 68.44 207 GLY A N 1
ATOM 1574 C CA . GLY A 1 207 ? 13.248 13.176 -2.683 1.00 68.44 207 GLY A CA 1
ATOM 1575 C C . GLY A 1 207 ? 11.828 13.712 -2.467 1.00 68.44 207 GLY A C 1
ATOM 1576 O O . GLY A 1 207 ? 10.843 12.980 -2.496 1.00 68.44 207 GLY A O 1
ATOM 1577 N N . ARG A 1 208 ? 11.702 15.032 -2.264 1.00 58.72 208 ARG A N 1
A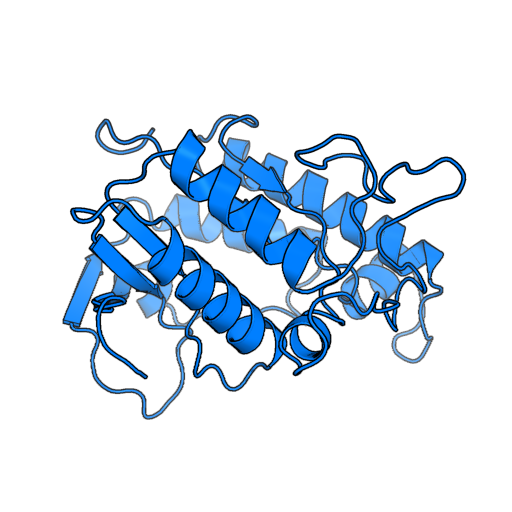TOM 1578 C CA . ARG A 1 208 ? 10.393 15.708 -2.116 1.00 58.72 208 ARG A CA 1
ATOM 1579 C C . ARG A 1 208 ? 9.622 15.861 -3.431 1.00 58.72 208 ARG A C 1
ATOM 1581 O O . ARG A 1 208 ? 8.458 16.232 -3.391 1.00 58.72 208 ARG A O 1
ATOM 1588 N N . ALA A 1 209 ? 10.252 15.598 -4.578 1.00 48.22 209 ALA A N 1
ATOM 1589 C CA . ALA A 1 209 ? 9.671 15.869 -5.894 1.00 48.22 209 ALA A CA 1
ATOM 1590 C C . ALA A 1 209 ? 8.403 15.044 -6.200 1.00 48.22 209 ALA A C 1
ATOM 1592 O O . ALA A 1 209 ? 7.595 15.485 -7.008 1.00 48.22 209 ALA A O 1
ATOM 1593 N N . GLY A 1 210 ? 8.204 13.907 -5.521 1.00 47.62 210 GLY A N 1
ATOM 1594 C CA . GLY A 1 210 ? 7.013 13.060 -5.664 1.00 47.62 210 GLY A CA 1
ATOM 1595 C C . GLY A 1 210 ? 6.031 13.106 -4.489 1.00 47.62 210 GLY A C 1
ATOM 1596 O O . GLY A 1 210 ? 5.019 12.415 -4.526 1.00 47.62 210 GLY A O 1
ATOM 1597 N N . TRP A 1 211 ? 6.306 13.882 -3.435 1.00 53.94 211 TRP A N 1
ATOM 1598 C CA . TRP A 1 211 ? 5.403 13.985 -2.286 1.00 53.94 211 TRP A CA 1
ATOM 1599 C C . TRP A 1 211 ? 4.517 15.226 -2.416 1.00 53.94 211 TRP A C 1
ATOM 1601 O O . TRP A 1 211 ? 5.049 16.320 -2.627 1.00 53.94 211 TRP A O 1
ATOM 1611 N N . PRO A 1 212 ? 3.185 15.118 -2.245 1.00 51.75 212 PRO A N 1
ATOM 1612 C CA . PRO A 1 212 ? 2.365 16.308 -2.102 1.00 51.75 212 PRO A CA 1
ATOM 1613 C C . PRO A 1 212 ? 2.874 17.090 -0.888 1.00 51.75 212 PRO A C 1
ATOM 1615 O O . PRO A 1 212 ? 3.116 16.513 0.176 1.00 51.75 212 PRO A O 1
ATOM 1618 N N . ASN A 1 213 ? 3.056 18.405 -1.037 1.00 55.62 213 ASN A N 1
ATOM 1619 C CA . ASN A 1 213 ? 3.258 19.281 0.112 1.00 55.62 213 ASN A CA 1
ATOM 1620 C C . ASN A 1 213 ? 2.013 19.152 0.993 1.00 55.62 213 ASN A C 1
ATOM 1622 O O . ASN A 1 213 ? 0.986 19.761 0.694 1.00 55.62 213 ASN A O 1
ATOM 1626 N N . LEU A 1 214 ? 2.083 18.322 2.036 1.00 59.34 214 LEU A N 1
ATOM 1627 C CA . LEU A 1 214 ? 0.963 18.159 2.948 1.00 59.34 214 LEU A CA 1
ATOM 1628 C C . LEU A 1 214 ? 0.712 19.509 3.630 1.00 59.34 214 LEU A C 1
ATOM 1630 O O . LEU A 1 214 ? 1.643 20.075 4.212 1.00 59.34 214 LEU A O 1
ATOM 1634 N N . PRO A 1 215 ? -0.520 20.043 3.569 1.00 63.62 215 PRO A N 1
ATOM 1635 C CA . PRO A 1 215 ? -0.885 21.210 4.351 1.00 63.62 215 PRO A CA 1
ATOM 1636 C C . PRO A 1 215 ? -0.545 20.986 5.827 1.00 63.62 215 PRO A C 1
ATOM 1638 O O . PRO A 1 215 ? -0.787 19.900 6.351 1.00 63.62 215 PRO A O 1
ATOM 1641 N N . ALA A 1 216 ? -0.045 22.019 6.514 1.00 67.25 216 ALA A N 1
ATOM 1642 C CA . ALA A 1 216 ? 0.292 21.938 7.940 1.00 67.25 216 ALA A CA 1
ATOM 1643 C C . ALA A 1 216 ? -0.881 21.417 8.794 1.00 67.25 216 ALA A C 1
ATOM 1645 O O . ALA A 1 216 ? -0.667 20.659 9.730 1.00 67.25 216 ALA A O 1
ATOM 1646 N N . ALA A 1 217 ? -2.121 21.730 8.400 1.00 65.25 217 ALA A N 1
ATOM 1647 C CA . ALA A 1 217 ? -3.331 21.228 9.046 1.00 65.25 217 ALA A CA 1
ATOM 1648 C C . ALA A 1 217 ? -3.416 19.689 9.085 1.00 65.25 217 ALA A C 1
ATOM 1650 O O . ALA A 1 217 ? -3.891 19.140 10.073 1.00 65.25 217 ALA A O 1
ATOM 1651 N N . LEU A 1 218 ? -2.909 18.986 8.063 1.00 69.38 218 LEU A N 1
ATOM 1652 C CA . LEU A 1 218 ? -2.884 17.521 8.065 1.00 69.38 218 LEU A CA 1
ATOM 1653 C C . LEU A 1 218 ? -1.857 16.963 9.051 1.00 69.38 218 LEU A C 1
ATOM 1655 O O . LEU A 1 218 ? -1.974 15.817 9.463 1.00 69.38 218 LEU A O 1
ATOM 1659 N N . LEU A 1 219 ? -0.830 17.724 9.441 1.00 76.12 219 LEU A N 1
ATOM 1660 C CA . LEU A 1 219 ? 0.120 17.270 10.464 1.00 76.12 219 LEU A CA 1
ATOM 1661 C C . LEU A 1 219 ? -0.508 17.253 11.860 1.00 76.12 219 LEU A C 1
ATOM 1663 O O . LEU A 1 219 ? -0.062 16.487 12.710 1.00 76.12 219 LEU A O 1
ATOM 1667 N N . GLU A 1 220 ? -1.529 18.078 12.077 1.00 77.38 220 GLU A N 1
ATOM 1668 C CA . GLU A 1 220 ? -2.176 18.273 13.373 1.00 77.38 220 GLU A CA 1
ATOM 1669 C C . GLU A 1 220 ? -3.473 17.469 13.504 1.00 77.38 220 GLU A C 1
ATOM 1671 O O . GLU A 1 220 ? -3.804 17.002 14.594 1.00 77.38 220 GLU A O 1
ATOM 1676 N N . GLU A 1 221 ? -4.197 17.261 12.404 1.00 81.12 221 GLU A N 1
ATOM 1677 C CA . GLU A 1 221 ? -5.490 16.585 12.403 1.00 81.12 221 GLU A CA 1
ATOM 1678 C C . GLU A 1 221 ? -5.716 15.787 11.118 1.00 81.12 221 GLU A C 1
ATOM 1680 O O . GLU A 1 221 ? -5.350 16.217 10.026 1.00 81.12 221 GLU A O 1
ATOM 1685 N N . GLU A 1 222 ? -6.379 14.639 11.246 1.00 80.38 222 GLU A N 1
ATOM 1686 C CA . GLU A 1 222 ? -6.781 13.799 10.120 1.00 80.38 222 GLU A CA 1
ATOM 1687 C C . GLU A 1 222 ? -8.303 13.707 10.023 1.00 80.38 222 GLU A C 1
ATOM 1689 O O . GLU A 1 222 ? -9.004 13.495 11.018 1.00 80.38 222 GLU A O 1
ATOM 1694 N N . GLY A 1 223 ? -8.818 13.860 8.805 1.00 77.50 223 GLY A N 1
ATOM 1695 C CA . GLY A 1 223 ? -10.235 13.717 8.497 1.00 77.50 223 GLY A CA 1
ATOM 1696 C C . GLY A 1 223 ? -10.559 12.334 7.939 1.00 77.50 223 GLY A C 1
ATOM 1697 O O . GLY A 1 223 ? -9.822 11.805 7.105 1.00 77.50 223 GLY A O 1
ATOM 1698 N N . PHE A 1 224 ? -11.691 11.780 8.366 1.00 83.62 224 PHE A N 1
ATOM 1699 C CA . PHE A 1 224 ? -12.204 10.492 7.913 1.00 83.62 224 PHE A CA 1
ATOM 1700 C C . PHE A 1 224 ? -13.711 10.550 7.649 1.00 83.62 224 PHE A C 1
ATOM 1702 O O . PHE A 1 224 ? -14.453 11.188 8.404 1.00 83.62 224 PHE A O 1
ATOM 1709 N N . TRP A 1 225 ? -14.167 9.826 6.627 1.00 81.69 225 TRP A N 1
ATOM 1710 C CA . TRP A 1 225 ? -15.582 9.463 6.475 1.00 81.69 225 TRP A CA 1
ATOM 1711 C C . TRP A 1 225 ? -15.826 8.062 6.997 1.00 81.69 225 TRP A C 1
ATOM 1713 O O . TRP A 1 225 ? -15.020 7.166 6.741 1.00 81.69 225 TRP A O 1
ATOM 1723 N N . GLU A 1 226 ? -16.934 7.864 7.702 1.00 84.94 226 GLU A N 1
ATOM 1724 C CA . GLU A 1 226 ? -17.356 6.521 8.093 1.00 84.94 226 GLU A CA 1
ATOM 1725 C C . GLU A 1 226 ? -18.068 5.868 6.904 1.00 84.94 226 GLU A C 1
ATOM 1727 O O . GLU A 1 226 ? -19.058 6.374 6.379 1.00 84.94 226 GLU A O 1
ATOM 1732 N N . PHE A 1 227 ? -17.519 4.754 6.435 1.00 82.19 227 PHE A N 1
ATOM 1733 C CA . PHE A 1 227 ? -17.993 4.053 5.253 1.00 82.19 227 PHE A CA 1
ATOM 1734 C C . PHE A 1 227 ? -18.841 2.848 5.656 1.00 82.19 227 PHE A C 1
ATOM 1736 O O . PHE A 1 227 ? -18.344 1.875 6.225 1.00 82.19 227 PHE A O 1
ATOM 1743 N N . ASP A 1 228 ? -20.129 2.890 5.316 1.00 82.94 228 ASP A N 1
ATOM 1744 C CA . ASP A 1 228 ? -21.020 1.741 5.463 1.00 82.94 228 ASP A CA 1
ATOM 1745 C C . ASP A 1 228 ? -20.840 0.783 4.277 1.00 82.94 228 ASP A C 1
ATOM 1747 O O . ASP A 1 228 ? -21.547 0.850 3.268 1.00 82.94 228 ASP A O 1
ATOM 1751 N N . TYR A 1 229 ? -19.877 -0.127 4.411 1.00 78.44 229 TYR A N 1
ATOM 1752 C CA . TYR A 1 229 ? -19.562 -1.133 3.395 1.00 78.44 229 TYR A CA 1
ATOM 1753 C C . TYR A 1 229 ? -20.686 -2.157 3.175 1.00 78.44 229 TYR A C 1
ATOM 1755 O O . TYR A 1 229 ? -20.625 -2.921 2.214 1.00 78.44 229 TYR A O 1
ATOM 1763 N N . THR A 1 230 ? -21.722 -2.185 4.023 1.00 76.44 230 THR A N 1
ATOM 1764 C CA . THR A 1 230 ? -22.872 -3.085 3.842 1.00 76.44 230 THR A CA 1
ATOM 1765 C C . THR A 1 230 ? -23.843 -2.589 2.768 1.00 76.44 230 THR A C 1
ATOM 1767 O O . THR A 1 230 ? -24.691 -3.354 2.301 1.00 76.44 230 THR A O 1
ATOM 1770 N N . ARG A 1 231 ? -23.711 -1.330 2.331 1.00 74.25 231 ARG A N 1
ATOM 1771 C CA . ARG A 1 231 ? -24.553 -0.738 1.287 1.00 74.25 231 ARG A CA 1
ATOM 1772 C C . ARG A 1 231 ? -23.910 -0.862 -0.102 1.00 74.25 231 ARG A C 1
ATOM 1774 O O . ARG A 1 231 ? -22.684 -0.828 -0.227 1.00 74.25 231 ARG A O 1
ATOM 1781 N N . PRO A 1 232 ? -24.711 -1.007 -1.174 1.00 66.62 232 PRO A N 1
ATOM 1782 C CA . PRO A 1 232 ? -24.217 -0.836 -2.539 1.00 66.62 232 PRO A CA 1
ATOM 1783 C C . PRO A 1 232 ? -23.634 0.576 -2.721 1.00 66.62 232 PRO A C 1
ATOM 1785 O O . PRO A 1 232 ? -24.166 1.522 -2.140 1.00 66.62 232 PRO A O 1
ATOM 1788 N N . MET A 1 233 ? -22.557 0.692 -3.508 1.00 59.25 233 MET A N 1
ATOM 1789 C CA . MET A 1 233 ? -22.024 1.990 -3.953 1.00 59.25 233 MET A CA 1
ATOM 1790 C C . MET A 1 233 ? -22.800 2.480 -5.169 1.00 59.25 233 MET A C 1
ATOM 1792 O O . MET A 1 233 ? -23.225 1.604 -5.957 1.00 59.25 233 MET A O 1
#

Secondary structure (DSSP, 8-state):
-BTTB---EEEEE--TT-HHHHHHHTT--TTPPPPHHHHHHHHHHHHHHHHHHHHHTT---GGGEEEEEE-TTTTTGGGSS-TTPPPPPTTT---S--TTS--SSSS-TTSS---SSHHHHHHHHHHHHHHH--SEEEEE-TT-SSHHHHHHHHHHHHHHHHH--TT-EEEEE----TTPPPPSEEEE-S-HHHHHHHHHHHHHHH-GGGS----HHHHHEEEEEE--TTS--